Protein AF-A0A2H0AP18-F1 (afdb_monomer_lite)

Organism: NCBI:txid1974541

Sequence (362 aa):
MVSSRNNFKLLKREAESADKILSIESVDDDVLELADSFDIKAINPFFSKKKSVMDIVVKDSKLLQESDVVKKPPARKSTILEAKKEKSELWTGGPVITEEVNRPFYLRGVVKLLIIVGLATILGWVAVYILPRATIELTLEKINWDFSGSMIVSSSRETPSFTDNAVELPGVIFNEGKNLTKSYGASGSEYVERKARGKITVYNEYSSEPQVLVQNTRFATPDGKIYRTDAKVTVPGAKIVDGKIVSSNTEVAISADKVGEEYNVGSIPKFRIPGFQGSPKYEVFYGISTSPMTGGFVGEVKVPTEDDIVKAKEDLRSSLEGALKTIIFLGIPTDMKVLDKAYEFSVTKEEINKEVDASGNF

Radius of gyration: 55.65 Å; chains: 1; bounding box: 136×81×148 Å

Foldseek 3Di:
DVVLLVVLVVVVVVCVVVVHQAEEEDCDVVNQVSNVVVVRHYDHPVPDDDDDDDDDDDDDDDDDDDDDDDDDDDDDDDDDDDDDDDDDDDDDDDDDDDDDDDDDPDVVVVVVVVVVVVVVVVVVVVCVVPPPDDDDDDPDDDDDDDQAAEEAEDCPDPDWDDDNHYIYHYDDDDDDDDDDDDKFFFPDKDFDWWWWKDKWKKKAQDFQQKDKDAFQQWWAAPVRWIKTFNHIDIFGGFDQDPNHTHITIDMTIITGPGAAPVQFFAWGQWIFGVVCPPHPRRVRITITGNGTGDDRHGGMDGWHDVVRVVVCVVVRQVVVVVVVCVVVVVVDDPVDDDDVPPDDDDDPDDDDDGDADPVRID

InterPro domains:
  IPR049305 GlxA-like, beta barrel domain [PF21110] (195-289)

Structure (mmCIF, N/CA/C/O backbone):
data_AF-A0A2H0AP18-F1
#
_entry.id   AF-A0A2H0AP18-F1
#
loop_
_atom_site.group_PDB
_atom_site.id
_atom_site.type_symbol
_atom_site.label_atom_id
_atom_site.label_alt_id
_atom_site.label_comp_id
_atom_site.label_asym_id
_atom_site.label_entity_id
_atom_site.label_seq_id
_atom_site.pdbx_PDB_ins_code
_atom_site.Cartn_x
_atom_site.Cartn_y
_atom_site.Cartn_z
_atom_site.occupancy
_atom_site.B_iso_or_equiv
_atom_site.auth_seq_id
_atom_site.auth_comp_id
_atom_site.auth_asym_id
_atom_site.auth_atom_id
_atom_site.pdbx_PDB_model_num
ATOM 1 N N . MET A 1 1 ? 37.996 15.337 -42.078 1.00 51.06 1 MET A N 1
ATOM 2 C CA . MET A 1 1 ? 37.959 16.622 -42.817 1.00 51.06 1 MET A CA 1
ATOM 3 C C . MET A 1 1 ? 37.652 16.466 -44.311 1.00 51.06 1 MET A C 1
ATOM 5 O O . MET A 1 1 ? 36.630 16.990 -44.729 1.00 51.06 1 MET A O 1
ATOM 9 N N . VAL A 1 2 ? 38.461 15.772 -45.134 1.00 44.28 2 VAL A N 1
ATOM 10 C CA . VAL A 1 2 ? 38.199 15.684 -46.601 1.00 44.28 2 VAL A CA 1
ATOM 11 C C . VAL A 1 2 ? 36.844 15.035 -46.929 1.00 44.28 2 VAL A C 1
ATOM 13 O O . VAL A 1 2 ? 36.103 15.554 -47.757 1.00 44.28 2 VAL A O 1
ATOM 16 N N . SER A 1 3 ? 36.487 13.954 -46.229 1.00 60.22 3 SER A N 1
ATOM 17 C CA . SER A 1 3 ? 35.170 13.305 -46.321 1.00 60.22 3 SER A CA 1
ATOM 18 C C . SER A 1 3 ? 34.017 14.264 -46.003 1.00 60.22 3 SER A C 1
ATOM 20 O O . SER A 1 3 ? 33.069 14.364 -46.775 1.00 60.22 3 SER A O 1
ATOM 22 N N . SER A 1 4 ? 34.136 15.030 -44.914 1.00 73.50 4 SER A N 1
ATOM 23 C CA . SER A 1 4 ? 33.137 16.011 -44.480 1.00 73.50 4 SER A CA 1
ATOM 24 C C . SER A 1 4 ? 32.816 17.024 -45.586 1.00 73.50 4 SER A C 1
ATOM 26 O O . SER A 1 4 ? 31.648 17.216 -45.912 1.00 73.50 4 SER A O 1
ATOM 28 N N . ARG A 1 5 ? 33.836 17.606 -46.238 1.00 79.94 5 ARG A N 1
ATOM 29 C CA . ARG A 1 5 ? 33.657 18.594 -47.325 1.00 79.94 5 ARG A CA 1
ATOM 30 C C . ARG A 1 5 ? 32.853 18.053 -48.513 1.00 79.94 5 ARG A C 1
ATOM 32 O O . ARG A 1 5 ? 32.024 18.772 -49.065 1.00 79.94 5 ARG A O 1
ATOM 39 N N . ASN A 1 6 ? 33.057 16.790 -48.888 1.00 84.62 6 ASN A N 1
ATOM 40 C CA . ASN A 1 6 ? 32.282 16.168 -49.964 1.00 84.62 6 ASN A CA 1
ATOM 41 C C . ASN A 1 6 ? 30.803 15.989 -49.580 1.00 84.62 6 ASN A C 1
ATOM 43 O O . ASN A 1 6 ? 29.932 16.171 -50.431 1.00 84.62 6 ASN A O 1
ATOM 47 N N . ASN A 1 7 ? 30.515 15.707 -48.306 1.00 86.00 7 ASN A N 1
ATOM 48 C CA . ASN A 1 7 ? 29.148 15.528 -47.816 1.00 86.00 7 ASN A CA 1
ATOM 49 C C . ASN A 1 7 ? 28.350 16.844 -47.841 1.00 86.00 7 ASN A C 1
ATOM 51 O O . ASN A 1 7 ? 27.233 16.850 -48.350 1.00 86.00 7 ASN A O 1
ATOM 55 N N . PHE A 1 8 ? 28.920 17.971 -47.387 1.00 87.25 8 PHE A N 1
ATOM 56 C CA . PHE A 1 8 ? 28.248 19.283 -47.475 1.00 87.25 8 PHE A CA 1
ATOM 57 C C . PHE A 1 8 ? 27.971 19.698 -48.926 1.00 87.25 8 PHE A C 1
ATOM 59 O O . PHE A 1 8 ? 26.870 20.150 -49.242 1.00 87.25 8 PHE A O 1
ATOM 66 N N . LYS A 1 9 ? 28.926 19.464 -49.838 1.00 87.44 9 LYS A N 1
ATOM 67 C CA . LYS A 1 9 ? 28.736 19.712 -51.275 1.00 87.44 9 LYS A CA 1
ATOM 68 C C . LYS A 1 9 ? 27.589 18.883 -51.869 1.00 87.44 9 LYS A C 1
ATOM 70 O O . LYS A 1 9 ? 26.846 19.389 -52.709 1.00 87.44 9 LYS A O 1
ATOM 75 N N . LEU A 1 10 ? 27.449 17.623 -51.452 1.00 90.00 10 LEU A N 1
ATOM 76 C CA . LEU A 1 10 ? 26.366 16.750 -51.906 1.00 90.00 10 LEU A CA 1
ATOM 77 C C . LEU A 1 10 ? 25.017 17.198 -51.326 1.00 90.00 10 LEU A C 1
ATOM 79 O O . LEU A 1 10 ? 24.066 17.349 -52.084 1.00 90.00 10 LEU A O 1
ATOM 83 N N . LEU A 1 11 ? 24.955 17.515 -50.028 1.00 88.38 11 LEU A N 1
ATOM 84 C CA . LEU A 1 11 ? 23.750 18.038 -49.372 1.00 88.38 11 LEU A CA 1
ATOM 85 C C . LEU A 1 11 ? 23.230 19.327 -50.027 1.00 88.38 11 LEU A C 1
ATOM 87 O O . LEU A 1 11 ? 22.027 19.433 -50.260 1.00 88.38 11 LEU A O 1
ATOM 91 N N . LYS A 1 12 ? 24.117 20.274 -50.378 1.00 89.12 12 LYS A N 1
ATOM 92 C CA . LYS A 1 12 ? 23.732 21.491 -51.116 1.00 89.12 12 LYS A CA 1
ATOM 93 C C . LYS A 1 12 ? 23.101 21.148 -52.467 1.00 89.12 12 LYS A C 1
ATOM 95 O O . LYS A 1 12 ? 21.998 21.603 -52.750 1.00 89.12 12 LYS A O 1
ATOM 100 N N . ARG A 1 13 ? 23.766 20.302 -53.264 1.00 89.75 13 ARG A N 1
ATOM 101 C CA . ARG A 1 13 ? 23.294 19.896 -54.599 1.00 89.75 13 ARG A CA 1
ATOM 102 C C . ARG A 1 13 ? 21.915 19.236 -54.547 1.00 89.75 13 ARG A C 1
ATOM 104 O O . ARG A 1 13 ? 21.060 19.557 -55.366 1.00 89.75 13 ARG A O 1
ATOM 111 N N . GLU A 1 14 ? 21.696 18.320 -53.603 1.00 90.25 14 GLU A N 1
ATOM 112 C CA . GLU A 1 14 ? 20.396 17.655 -53.461 1.00 90.25 14 GLU A CA 1
ATOM 113 C C . GLU A 1 14 ? 19.307 18.648 -53.027 1.00 90.25 14 GLU A C 1
ATOM 115 O O . GLU A 1 14 ? 18.219 18.643 -53.602 1.00 90.25 14 GLU A O 1
ATOM 120 N N . ALA A 1 15 ? 19.600 19.550 -52.082 1.00 88.38 15 ALA A N 1
ATOM 121 C CA . ALA A 1 15 ? 18.659 20.581 -51.642 1.00 88.38 15 ALA A CA 1
ATOM 122 C C . ALA A 1 15 ? 18.271 21.556 -52.771 1.00 88.38 15 ALA A C 1
ATOM 124 O O . ALA A 1 15 ? 17.084 21.827 -52.953 1.00 88.38 15 ALA A O 1
ATOM 125 N N . GLU A 1 16 ? 19.243 22.008 -53.570 1.00 89.38 16 GLU A N 1
ATOM 126 C CA . GLU A 1 16 ? 19.016 22.824 -54.773 1.00 89.38 16 GLU A CA 1
ATOM 127 C C . GLU A 1 16 ? 18.173 22.073 -55.815 1.00 89.38 16 GLU A C 1
ATOM 129 O O . GLU A 1 16 ? 17.220 22.631 -56.354 1.00 89.38 16 GLU A O 1
ATOM 134 N N . SER A 1 17 ? 18.456 20.787 -56.060 1.00 91.31 17 SER A N 1
ATOM 135 C CA . SER A 1 17 ? 17.678 19.965 -57.004 1.00 91.31 17 SER A CA 1
ATOM 136 C C . SER A 1 17 ? 16.230 19.713 -56.561 1.00 91.31 17 SER A C 1
ATOM 138 O O . SER A 1 17 ? 15.361 19.467 -57.396 1.00 91.31 17 SER A O 1
ATOM 140 N N . ALA A 1 18 ? 15.970 19.790 -55.253 1.00 87.88 18 ALA A N 1
ATOM 141 C CA . ALA A 1 18 ? 14.658 19.606 -54.644 1.00 87.88 18 ALA A CA 1
ATOM 142 C C . ALA A 1 18 ? 13.904 20.927 -54.386 1.00 87.88 18 ALA A C 1
ATOM 144 O O . ALA A 1 18 ? 12.847 20.882 -53.754 1.00 87.88 18 ALA A O 1
ATOM 145 N N . ASP A 1 19 ? 14.453 22.068 -54.827 1.00 87.19 19 ASP A N 1
ATOM 146 C CA . ASP A 1 19 ? 13.953 23.434 -54.588 1.00 87.19 19 ASP A CA 1
ATOM 147 C C . ASP A 1 19 ? 13.696 23.734 -53.093 1.00 87.19 19 ASP A C 1
ATOM 149 O O . ASP A 1 19 ? 12.673 24.292 -52.685 1.00 87.19 19 ASP A O 1
ATOM 153 N N . LYS A 1 20 ? 14.622 23.286 -52.231 1.00 84.12 20 LYS A N 1
ATOM 154 C CA . LYS A 1 20 ? 14.525 23.385 -50.766 1.00 84.12 20 LYS A CA 1
ATOM 155 C C . LYS A 1 20 ? 15.657 24.211 -50.174 1.00 84.12 20 LYS A C 1
ATOM 157 O O . LYS A 1 20 ? 16.830 24.029 -50.485 1.00 84.12 20 LYS A O 1
ATOM 162 N N . ILE A 1 21 ? 15.301 25.070 -49.222 1.00 84.00 21 ILE A N 1
ATOM 163 C CA . ILE A 1 21 ? 16.265 25.850 -48.446 1.00 84.00 21 ILE A CA 1
ATOM 164 C C . ILE A 1 21 ? 16.878 24.945 -47.373 1.00 84.00 21 ILE A C 1
ATOM 166 O O . ILE A 1 21 ? 16.188 24.521 -46.447 1.00 84.00 21 ILE A O 1
ATOM 170 N N . LEU A 1 22 ? 18.179 24.674 -47.485 1.00 86.88 22 LEU A N 1
ATOM 171 C CA . LEU A 1 22 ? 18.948 23.954 -46.473 1.00 86.88 22 LEU A CA 1
ATOM 172 C C . LEU A 1 22 ? 19.470 24.923 -45.400 1.00 86.88 22 LEU A C 1
ATOM 174 O O . LEU A 1 22 ? 20.085 25.945 -45.713 1.00 86.88 22 LEU A O 1
ATOM 178 N N . SER A 1 23 ? 19.257 24.575 -44.133 1.00 87.56 23 SER A N 1
ATOM 179 C CA . SER A 1 23 ? 19.853 25.247 -42.976 1.00 87.56 23 SER A CA 1
ATOM 180 C C . SER A 1 23 ? 20.350 24.220 -41.967 1.00 87.56 23 SER A C 1
ATOM 182 O O . SER A 1 23 ? 19.682 23.208 -41.755 1.00 87.56 23 SER A O 1
ATOM 184 N N . ILE A 1 24 ? 21.497 24.483 -41.346 1.00 87.62 24 ILE A N 1
ATOM 185 C CA . ILE A 1 24 ? 22.172 23.561 -40.426 1.00 87.62 24 ILE A CA 1
ATOM 186 C C . ILE A 1 24 ? 22.310 24.233 -39.061 1.00 87.62 24 ILE A C 1
ATOM 188 O O . ILE A 1 24 ? 22.834 25.338 -38.950 1.00 87.62 24 ILE A O 1
ATOM 192 N N . GLU A 1 25 ? 21.845 23.563 -38.015 1.00 89.38 25 GLU A N 1
ATOM 193 C CA . GLU A 1 25 ? 22.003 24.018 -36.637 1.00 89.38 25 GLU A CA 1
ATOM 194 C C . GLU A 1 25 ? 23.045 23.135 -35.943 1.00 89.38 25 GLU A C 1
ATOM 196 O O . GLU A 1 25 ? 22.922 21.909 -35.945 1.00 89.38 25 GLU A O 1
ATOM 201 N N . SER A 1 26 ? 24.109 23.742 -35.413 1.00 85.00 26 SER A N 1
ATOM 202 C CA . SER A 1 26 ? 25.233 23.024 -34.797 1.00 85.00 26 SER A CA 1
ATOM 203 C C . SER A 1 26 ? 25.847 23.830 -33.659 1.00 85.00 26 SER A C 1
ATOM 205 O O . SER A 1 26 ? 25.898 25.055 -33.709 1.00 85.00 26 SER A O 1
ATOM 207 N N . VAL A 1 27 ? 26.336 23.128 -32.638 1.00 84.31 27 VAL A N 1
ATOM 208 C CA . VAL A 1 27 ? 27.113 23.707 -31.527 1.00 84.31 27 VAL A CA 1
ATOM 209 C C . VAL A 1 27 ? 28.624 23.647 -31.812 1.00 84.31 27 VAL A C 1
ATOM 211 O O . VAL A 1 27 ? 29.397 24.319 -31.141 1.00 84.31 27 VAL A O 1
ATOM 214 N N . ASP A 1 28 ? 29.031 22.848 -32.801 1.00 84.44 28 ASP A N 1
ATOM 215 C CA . ASP A 1 28 ? 30.418 22.637 -33.225 1.00 84.44 28 ASP A CA 1
ATOM 216 C C . ASP A 1 28 ? 30.821 23.666 -34.297 1.00 84.44 28 ASP A C 1
ATOM 218 O O . ASP A 1 28 ? 30.214 23.708 -35.373 1.00 84.44 28 ASP A O 1
ATOM 222 N N . ASP A 1 29 ? 31.829 24.488 -33.997 1.00 79.31 29 ASP A N 1
ATOM 223 C CA . ASP A 1 29 ? 32.284 25.591 -34.850 1.00 79.31 29 ASP A CA 1
ATOM 224 C C . ASP A 1 29 ? 32.926 25.100 -36.165 1.00 79.31 29 ASP A C 1
ATOM 226 O O . ASP A 1 29 ? 32.693 25.715 -37.209 1.00 79.31 29 ASP A O 1
ATOM 230 N N . ASP A 1 30 ? 33.616 23.948 -36.171 1.00 83.75 30 ASP A N 1
ATOM 231 C CA . ASP A 1 30 ? 34.193 23.348 -37.392 1.00 83.75 30 ASP A CA 1
ATOM 232 C C . ASP A 1 30 ? 33.085 22.994 -38.405 1.00 83.75 30 ASP A C 1
ATOM 234 O O . ASP A 1 30 ? 33.260 23.083 -39.624 1.00 83.75 30 ASP A O 1
ATOM 238 N N . VAL A 1 31 ? 31.915 22.580 -37.905 1.00 85.00 31 VAL A N 1
ATOM 239 C CA . VAL A 1 31 ? 30.730 22.260 -38.719 1.00 85.00 31 VAL A CA 1
ATOM 240 C C . VAL A 1 31 ? 30.085 23.527 -39.278 1.00 85.00 31 VAL A C 1
ATOM 242 O O . VAL A 1 31 ? 29.618 23.513 -40.420 1.00 85.00 31 VAL A O 1
ATOM 245 N N . LEU A 1 32 ? 30.068 24.615 -38.503 1.00 85.94 32 LEU A N 1
ATOM 246 C CA . LEU A 1 32 ? 29.527 25.905 -38.933 1.00 85.94 32 LEU A CA 1
ATOM 247 C C . LEU A 1 32 ? 30.415 26.544 -40.012 1.00 85.94 32 LEU A C 1
ATOM 249 O O . LEU A 1 32 ? 29.887 26.955 -41.044 1.00 85.94 32 LEU A O 1
ATOM 253 N N . GLU A 1 33 ? 31.742 26.548 -39.837 1.00 83.88 33 GLU A N 1
ATOM 254 C CA . GLU A 1 33 ? 32.693 27.047 -40.847 1.00 83.88 33 GLU A CA 1
ATOM 255 C C . GLU A 1 33 ? 32.620 26.218 -42.141 1.00 83.88 33 GLU A C 1
ATOM 257 O O . GLU A 1 33 ? 32.589 26.766 -43.246 1.00 83.88 33 GLU A O 1
ATOM 262 N N . LEU A 1 34 ? 32.519 24.887 -42.029 1.00 87.25 34 LEU A N 1
ATOM 263 C CA . LEU A 1 34 ? 32.326 24.028 -43.198 1.00 87.25 34 LEU A CA 1
ATOM 264 C C . LEU A 1 34 ? 31.002 24.315 -43.916 1.00 87.25 34 LEU A C 1
ATOM 266 O O . LEU A 1 34 ? 31.004 24.374 -45.144 1.00 87.25 34 LEU A O 1
ATOM 270 N N . ALA A 1 35 ? 29.895 24.510 -43.199 1.00 88.38 35 ALA A N 1
ATOM 271 C CA . ALA A 1 35 ? 28.605 24.837 -43.807 1.00 88.38 35 ALA A CA 1
ATOM 272 C C . ALA A 1 35 ? 28.621 26.212 -44.507 1.00 88.38 35 ALA A C 1
ATOM 274 O O . ALA A 1 35 ? 28.166 26.311 -45.652 1.00 88.38 35 ALA A O 1
ATOM 275 N N . ASP A 1 36 ? 29.215 27.229 -43.877 1.00 85.12 36 ASP A N 1
ATOM 276 C CA . ASP A 1 36 ? 29.372 28.576 -44.445 1.00 85.12 36 ASP A CA 1
ATOM 277 C C . ASP A 1 36 ? 30.260 28.561 -45.703 1.00 85.12 36 ASP A C 1
ATOM 279 O O . ASP A 1 36 ? 29.908 29.152 -46.723 1.00 85.12 36 ASP A O 1
ATOM 283 N N . SER A 1 37 ? 31.326 27.744 -45.717 1.00 85.81 37 SER A N 1
ATOM 284 C CA . SER A 1 37 ? 32.188 27.544 -46.900 1.00 85.81 37 SER A CA 1
ATOM 285 C C . SER A 1 37 ? 31.475 26.958 -48.135 1.00 85.81 37 SER A C 1
ATOM 287 O O . SER A 1 37 ? 32.046 26.938 -49.229 1.00 85.81 37 SER A O 1
ATOM 289 N N . PHE A 1 38 ? 30.229 26.494 -47.979 1.00 86.88 38 PHE A N 1
ATOM 290 C CA . PHE A 1 38 ? 29.348 26.038 -49.055 1.00 86.88 38 PHE A CA 1
ATOM 291 C C . PHE A 1 38 ? 28.052 26.876 -49.176 1.00 86.88 38 PHE A C 1
ATOM 293 O O . PHE A 1 38 ? 27.101 26.408 -49.796 1.00 86.88 38 PHE A O 1
ATOM 300 N N . ASP A 1 39 ? 27.979 28.102 -48.646 1.00 85.31 39 ASP A N 1
ATOM 301 C CA . ASP A 1 39 ? 26.772 28.962 -48.567 1.00 85.31 39 ASP A CA 1
ATOM 302 C C . ASP A 1 39 ? 25.544 28.311 -47.886 1.00 85.31 39 ASP A C 1
ATOM 304 O O . ASP A 1 39 ? 24.396 28.692 -48.146 1.00 85.31 39 ASP A O 1
ATOM 308 N N . ILE A 1 40 ? 25.736 27.302 -47.033 1.00 89.62 40 ILE A N 1
ATOM 309 C CA . ILE A 1 40 ? 24.626 26.683 -46.302 1.00 89.62 40 ILE A CA 1
ATOM 310 C C . ILE A 1 40 ? 24.380 27.506 -45.039 1.00 89.62 40 ILE A C 1
ATOM 312 O O . ILE A 1 40 ? 25.282 27.683 -44.225 1.00 89.62 40 ILE A O 1
ATOM 316 N N . LYS A 1 41 ? 23.147 27.991 -44.843 1.00 86.56 41 LYS A N 1
ATOM 317 C CA . LYS A 1 41 ? 22.796 28.827 -43.682 1.00 86.56 41 LYS A CA 1
ATOM 318 C C . LYS A 1 41 ? 23.000 28.056 -42.380 1.00 86.56 41 LYS A C 1
ATOM 320 O O . LYS A 1 41 ? 22.176 27.207 -42.036 1.00 86.56 41 LYS A O 1
ATOM 325 N N . ALA A 1 42 ? 24.063 28.385 -41.659 1.00 88.12 42 ALA A N 1
ATOM 326 C CA . ALA A 1 42 ? 24.439 27.732 -40.417 1.00 88.12 42 ALA A CA 1
ATOM 327 C C . ALA A 1 42 ? 24.155 28.632 -39.202 1.00 88.12 42 ALA A C 1
ATOM 329 O O . ALA A 1 42 ? 24.366 29.844 -39.262 1.00 88.12 42 ALA A O 1
ATOM 330 N N . ILE A 1 43 ? 23.639 28.066 -38.107 1.00 85.69 43 ILE A N 1
ATOM 331 C CA . ILE A 1 43 ? 23.319 28.808 -36.874 1.00 85.69 43 ILE A CA 1
ATOM 332 C C . ILE A 1 43 ? 23.783 28.004 -35.656 1.00 85.69 43 ILE A C 1
ATOM 334 O O . ILE A 1 43 ? 23.517 26.808 -35.562 1.00 85.69 43 ILE A O 1
ATOM 338 N N . ASN A 1 44 ? 24.428 28.675 -34.696 1.00 85.06 44 ASN A N 1
ATOM 339 C CA . ASN A 1 44 ? 24.660 28.114 -33.367 1.00 85.06 44 ASN A CA 1
ATOM 340 C C . ASN A 1 44 ? 23.474 28.460 -32.439 1.00 85.06 44 ASN A C 1
ATOM 342 O O . ASN A 1 44 ? 23.213 29.658 -32.248 1.00 85.06 44 ASN A O 1
ATOM 346 N N . PRO A 1 45 ? 22.775 27.470 -31.840 1.00 79.38 45 PRO A N 1
ATOM 347 C CA . PRO A 1 45 ? 21.608 27.719 -30.990 1.00 79.38 45 PRO A CA 1
ATOM 348 C C . PRO A 1 45 ? 21.895 28.704 -29.852 1.00 79.38 45 PRO A C 1
ATOM 350 O O . PRO A 1 45 ? 21.066 29.554 -29.524 1.00 79.38 45 PRO A O 1
ATOM 353 N N . PHE A 1 46 ? 23.094 28.623 -29.267 1.00 73.62 46 PHE A N 1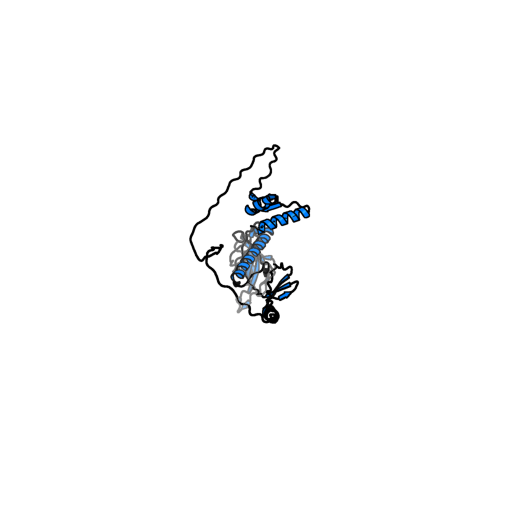
ATOM 354 C CA . PHE A 1 46 ? 23.470 29.379 -28.072 1.00 73.62 46 PHE A CA 1
ATOM 355 C C . PHE A 1 46 ? 23.866 30.834 -28.357 1.00 73.62 46 PHE A C 1
ATOM 357 O O . PHE A 1 46 ? 23.803 31.669 -27.455 1.00 73.62 46 PHE A O 1
ATOM 364 N N . PHE A 1 47 ? 24.220 31.166 -29.603 1.00 66.06 47 PHE A N 1
ATOM 365 C CA . PHE A 1 47 ? 24.643 32.517 -30.005 1.00 66.06 47 PHE A CA 1
ATOM 366 C C . PHE A 1 47 ? 23.623 33.249 -30.895 1.00 66.06 47 PHE A C 1
ATOM 368 O O . PHE A 1 47 ? 23.875 34.367 -31.355 1.00 66.06 47 PHE A O 1
ATOM 375 N N . SER A 1 48 ? 22.440 32.658 -31.093 1.00 56.38 48 SER A N 1
ATOM 376 C CA . SER A 1 48 ? 21.309 33.246 -31.817 1.00 56.38 48 SER A CA 1
ATOM 377 C C . SER A 1 48 ? 20.770 34.513 -31.127 1.00 56.38 48 SER A C 1
ATOM 379 O O . SER A 1 48 ? 19.854 34.484 -30.299 1.00 56.38 48 SER A O 1
ATOM 381 N N . LYS A 1 49 ? 21.330 35.679 -31.478 1.00 48.16 49 LYS A N 1
ATOM 382 C CA . LYS A 1 49 ? 20.767 36.983 -31.097 1.00 48.16 49 LYS A CA 1
ATOM 383 C C . LYS A 1 49 ? 19.362 37.127 -31.689 1.00 48.16 49 LYS A C 1
ATOM 385 O O . LYS A 1 49 ? 19.202 37.184 -32.909 1.00 48.16 49 LYS A O 1
ATOM 390 N N . LYS A 1 50 ? 18.349 37.289 -30.826 1.00 42.94 50 LYS A N 1
ATOM 391 C CA . LYS A 1 50 ? 17.006 37.740 -31.233 1.00 42.94 50 LYS A CA 1
ATOM 392 C C . LYS A 1 50 ? 17.136 38.996 -32.101 1.00 42.94 50 LYS A C 1
ATOM 394 O O . LYS A 1 50 ? 17.715 39.988 -31.660 1.00 42.94 50 LYS A O 1
ATOM 399 N N . LYS A 1 51 ? 16.589 38.961 -33.321 1.00 38.12 51 LYS A N 1
ATOM 400 C CA . LYS A 1 51 ? 16.622 40.101 -34.248 1.00 38.12 51 LYS A CA 1
ATOM 401 C C . LYS A 1 51 ? 15.858 41.296 -33.672 1.00 38.12 51 LYS A C 1
ATOM 403 O O . LYS A 1 51 ? 14.630 41.302 -33.673 1.00 38.12 51 LYS A O 1
ATOM 408 N N . SER A 1 52 ? 16.582 42.336 -33.276 1.00 37.88 52 SER A N 1
ATOM 409 C CA . SER A 1 52 ? 16.076 43.707 -33.313 1.00 37.88 52 SER A CA 1
ATOM 410 C C . SER A 1 52 ? 16.189 44.224 -34.749 1.00 37.88 52 SER A C 1
ATOM 412 O O . SER A 1 52 ? 17.280 44.215 -35.319 1.00 37.88 52 SER A O 1
ATOM 414 N N . VAL A 1 53 ? 15.076 44.658 -35.337 1.00 41.44 53 VAL A N 1
ATOM 415 C CA . VAL A 1 53 ? 15.048 45.281 -36.670 1.00 41.44 53 VAL A CA 1
ATOM 416 C C . VAL A 1 53 ? 15.730 46.648 -36.605 1.00 41.44 53 VAL A C 1
ATOM 418 O O . VAL A 1 53 ? 15.317 47.458 -35.781 1.00 41.44 53 VAL A O 1
ATOM 421 N N . MET A 1 54 ? 16.706 46.919 -37.478 1.00 30.45 54 MET A N 1
ATOM 422 C CA . MET A 1 54 ? 17.125 48.275 -37.871 1.00 30.45 54 MET A CA 1
ATOM 423 C C . MET A 1 54 ? 17.699 48.296 -39.298 1.00 30.45 54 MET A C 1
ATOM 425 O O . MET A 1 54 ? 17.863 47.251 -39.927 1.00 30.45 54 MET A O 1
ATOM 429 N N . ASP A 1 55 ? 17.885 49.515 -39.801 1.00 30.94 55 ASP A N 1
ATOM 430 C CA . ASP A 1 55 ? 17.749 49.909 -41.204 1.00 30.94 55 ASP A CA 1
ATOM 431 C C . ASP A 1 55 ? 19.094 50.135 -41.946 1.00 30.94 55 ASP A C 1
ATOM 433 O O . ASP A 1 55 ? 20.166 50.148 -41.345 1.00 30.94 55 ASP A O 1
ATOM 437 N N . ILE A 1 56 ? 18.992 50.296 -43.268 1.00 37.81 56 ILE A N 1
ATOM 438 C CA . ILE A 1 56 ? 19.995 50.554 -44.331 1.00 37.81 56 ILE A CA 1
ATOM 439 C C . ILE A 1 56 ? 21.331 51.247 -43.924 1.00 37.81 56 ILE A C 1
ATOM 441 O O . ILE A 1 56 ? 21.314 52.300 -43.298 1.00 37.81 56 ILE A O 1
ATOM 445 N N . VAL A 1 57 ? 22.483 50.740 -44.425 1.00 35.50 57 VAL A N 1
ATOM 446 C CA . VAL A 1 57 ? 23.514 51.434 -45.273 1.00 35.50 57 VAL A CA 1
ATOM 447 C C . VAL A 1 57 ? 24.768 50.539 -45.493 1.00 35.50 57 VAL A C 1
ATOM 449 O O . VAL A 1 57 ? 25.187 49.787 -44.620 1.00 35.50 57 VAL A O 1
ATOM 452 N N . VAL A 1 58 ? 25.376 50.638 -46.686 1.00 42.56 58 VAL A N 1
ATOM 453 C CA . VAL A 1 58 ? 26.523 49.861 -47.222 1.00 42.56 58 VAL A CA 1
ATOM 454 C C . VAL A 1 58 ? 27.891 50.540 -46.994 1.00 42.56 58 VAL A C 1
ATOM 456 O O . VAL A 1 58 ? 27.975 51.748 -47.223 1.00 42.56 58 VAL A O 1
ATOM 459 N N . LYS A 1 59 ? 28.980 49.779 -46.723 1.00 31.98 59 LYS A N 1
ATOM 460 C CA . LYS A 1 59 ? 30.324 50.018 -47.332 1.00 31.98 59 LYS A CA 1
ATOM 461 C C . LYS A 1 59 ? 31.347 48.864 -47.205 1.00 31.98 59 LYS A C 1
ATOM 463 O O . LYS A 1 59 ? 31.376 48.167 -46.198 1.00 31.98 59 LYS A O 1
ATOM 468 N N . ASP A 1 60 ? 32.209 48.730 -48.220 1.00 36.44 60 ASP A N 1
ATOM 469 C CA . ASP A 1 60 ? 33.303 47.747 -48.366 1.00 36.44 60 ASP A CA 1
ATOM 470 C C . ASP A 1 60 ? 34.477 47.873 -47.373 1.00 36.44 60 ASP A C 1
ATOM 472 O O . ASP A 1 60 ? 34.793 48.968 -46.904 1.00 36.44 60 ASP A O 1
ATOM 476 N N . SER A 1 61 ? 35.277 46.802 -47.244 1.00 33.03 61 SER A N 1
ATOM 477 C CA . SER A 1 61 ? 36.754 46.910 -47.321 1.00 33.03 61 SER A CA 1
ATOM 478 C C . SER A 1 61 ? 37.462 45.584 -47.683 1.00 33.03 61 SER A C 1
ATOM 480 O O . SER A 1 61 ? 36.881 44.506 -47.627 1.00 33.03 61 SER A O 1
ATOM 482 N N . LYS A 1 62 ? 38.706 45.706 -48.174 1.00 34.81 62 LYS A N 1
ATOM 483 C CA . LYS A 1 62 ? 39.479 44.711 -48.947 1.00 34.81 62 LYS A CA 1
ATOM 484 C C . LYS A 1 62 ? 40.406 43.799 -48.118 1.00 34.81 62 LYS A C 1
ATOM 486 O O . LYS A 1 62 ? 40.953 44.240 -47.118 1.00 34.81 62 LYS A O 1
ATOM 491 N N . LEU A 1 63 ? 40.687 42.622 -48.699 1.00 38.09 63 LEU A N 1
ATOM 492 C CA . LEU A 1 63 ? 41.994 41.942 -48.882 1.00 38.09 63 LEU A CA 1
ATOM 493 C C . LEU A 1 63 ? 43.137 42.176 -47.870 1.00 38.09 63 LEU A C 1
ATOM 495 O O . LEU A 1 63 ? 43.641 43.291 -47.778 1.00 38.09 63 LEU A O 1
ATOM 499 N N . LEU A 1 64 ? 43.744 41.074 -47.403 1.00 31.25 64 LEU A N 1
ATOM 500 C CA . LEU A 1 64 ? 45.210 40.921 -47.323 1.00 31.25 64 LEU A CA 1
ATOM 501 C C . LEU A 1 64 ? 45.644 39.478 -47.676 1.00 31.25 64 LEU A C 1
ATOM 503 O O . LEU A 1 64 ? 44.927 38.522 -47.392 1.00 31.25 64 LEU A O 1
ATOM 507 N N . GLN A 1 65 ? 46.816 39.348 -48.309 1.00 41.22 65 GLN A N 1
ATOM 508 C CA . GLN A 1 65 ? 47.561 38.104 -48.574 1.00 41.22 65 GLN A CA 1
ATOM 509 C C . GLN A 1 65 ? 48.904 38.163 -47.836 1.00 41.22 65 GLN A C 1
ATOM 511 O O . GLN A 1 65 ? 49.515 39.228 -47.847 1.00 41.22 65 GLN A O 1
ATOM 516 N N . GLU A 1 66 ? 49.413 37.034 -47.329 1.00 34.72 66 GLU A N 1
ATOM 517 C CA . GLU A 1 66 ? 50.831 36.833 -46.960 1.00 34.72 66 GLU A CA 1
ATOM 518 C C . GLU A 1 66 ? 51.089 35.332 -46.656 1.00 34.72 66 GLU A C 1
ATOM 520 O O . GLU A 1 66 ? 50.147 34.642 -46.275 1.00 34.72 66 GLU A O 1
ATOM 525 N N . SER A 1 67 ? 52.297 34.751 -46.713 1.00 35.00 67 SER A N 1
ATOM 526 C CA . SER A 1 67 ? 53.289 34.679 -47.810 1.00 35.00 67 SER A CA 1
ATOM 527 C C . SER A 1 67 ? 54.176 33.412 -47.635 1.00 35.00 67 SER A C 1
ATOM 529 O O . SER A 1 67 ? 53.977 32.639 -46.702 1.00 35.00 67 SER A O 1
ATOM 531 N N . ASP A 1 68 ? 55.108 33.185 -48.568 1.00 35.94 68 ASP A N 1
ATOM 532 C CA . ASP A 1 68 ? 56.051 32.058 -48.744 1.00 35.94 68 ASP A CA 1
ATOM 533 C C . ASP A 1 68 ? 56.804 31.476 -47.516 1.00 35.94 68 ASP A C 1
ATOM 535 O O . ASP A 1 68 ? 56.963 32.125 -46.489 1.00 35.94 68 ASP A O 1
ATOM 539 N N . VAL A 1 69 ? 57.446 30.299 -47.695 1.00 34.12 69 VAL A N 1
ATOM 540 C CA . VAL A 1 69 ? 58.934 30.178 -47.665 1.00 34.12 69 VAL A CA 1
ATOM 541 C C . VAL A 1 69 ? 59.453 28.776 -48.060 1.00 34.12 69 VAL A C 1
ATOM 543 O O . VAL A 1 69 ? 58.937 27.734 -47.666 1.00 34.12 69 VAL A O 1
ATOM 546 N N . VAL A 1 70 ? 60.553 28.770 -48.824 1.00 38.81 70 VAL A N 1
ATOM 547 C CA . VAL A 1 70 ? 61.324 27.606 -49.313 1.00 38.81 70 VAL A CA 1
ATOM 548 C C . VAL A 1 70 ? 62.620 27.417 -48.505 1.00 38.81 70 VAL A C 1
ATOM 550 O O . VAL A 1 70 ? 63.259 28.423 -48.200 1.00 38.81 70 VAL A O 1
ATOM 553 N N . LYS A 1 71 ? 63.096 26.168 -48.284 1.00 31.08 71 LYS A N 1
ATOM 554 C CA . LYS A 1 71 ? 64.543 25.788 -48.342 1.00 31.08 71 LYS A CA 1
ATOM 555 C C . LYS A 1 71 ? 64.844 24.279 -48.200 1.00 31.08 71 LYS A C 1
ATOM 557 O O . LYS A 1 71 ? 64.035 23.501 -47.712 1.00 31.08 71 LYS A O 1
ATOM 562 N N . LYS A 1 72 ? 66.036 23.885 -48.678 1.00 27.67 72 LYS A N 1
ATOM 563 C CA . LYS A 1 72 ? 66.626 22.524 -48.758 1.00 27.67 72 LYS A CA 1
ATOM 564 C C . LYS A 1 72 ? 68.181 22.666 -48.803 1.00 27.67 72 LYS A C 1
ATOM 566 O O . LYS A 1 72 ? 68.638 23.799 -48.938 1.00 27.67 72 LYS A O 1
ATOM 571 N N . PRO A 1 73 ? 68.972 21.580 -48.964 1.00 59.66 73 PRO A N 1
ATOM 572 C CA . PRO A 1 73 ? 69.572 20.639 -47.992 1.00 59.66 73 PRO A CA 1
ATOM 573 C C . PRO A 1 73 ? 71.056 20.992 -47.655 1.00 59.66 73 PRO A C 1
ATOM 575 O O . PRO A 1 73 ? 71.426 22.153 -47.829 1.00 59.66 73 PRO A O 1
ATOM 578 N N . PRO A 1 74 ? 71.932 20.049 -47.204 1.00 46.56 74 PRO A N 1
ATOM 579 C CA . PRO A 1 74 ? 72.733 19.258 -48.176 1.00 46.56 74 PRO A CA 1
ATOM 580 C C . PRO A 1 74 ? 73.230 17.838 -47.748 1.00 46.56 74 PRO A C 1
ATOM 582 O O . PRO A 1 74 ? 73.195 17.482 -46.579 1.00 46.56 74 PRO A O 1
ATOM 585 N N . ALA A 1 75 ? 73.862 17.133 -48.717 1.00 31.27 75 ALA A N 1
ATOM 586 C CA . ALA A 1 75 ? 75.057 16.254 -48.560 1.00 31.27 75 ALA A CA 1
ATOM 587 C C . ALA A 1 75 ? 74.933 14.827 -47.933 1.00 31.27 75 ALA A C 1
ATOM 589 O O . ALA A 1 75 ? 74.024 14.573 -47.160 1.00 31.27 75 ALA A O 1
ATOM 590 N N . ARG A 1 76 ? 75.842 13.840 -48.155 1.00 31.84 76 ARG A N 1
ATOM 591 C CA . ARG A 1 76 ? 76.981 13.577 -49.108 1.00 31.84 76 ARG A CA 1
ATOM 592 C C . ARG A 1 76 ? 77.592 12.190 -48.744 1.00 31.84 76 ARG A C 1
ATOM 594 O O . ARG A 1 76 ? 77.861 12.000 -47.569 1.00 31.84 76 ARG A O 1
ATOM 601 N N . LYS A 1 77 ? 77.922 11.210 -49.609 1.00 34.84 77 LYS A N 1
ATOM 602 C CA . LYS A 1 77 ? 77.770 10.971 -51.070 1.00 34.84 77 LYS A CA 1
ATOM 603 C C . LYS A 1 77 ? 78.083 9.481 -51.388 1.00 34.84 77 LYS A C 1
ATOM 605 O O . LYS A 1 77 ? 78.870 8.875 -50.671 1.00 34.84 77 LYS A O 1
ATOM 610 N N . SER A 1 78 ? 77.564 8.931 -52.492 1.00 34.97 78 SER A N 1
ATOM 611 C CA . SER A 1 78 ? 77.928 7.614 -53.074 1.00 34.97 78 SER A CA 1
ATOM 612 C C . SER A 1 78 ? 78.605 7.753 -54.458 1.00 34.97 78 SER A C 1
ATOM 614 O O . SER A 1 78 ? 78.726 8.867 -54.966 1.00 34.97 78 SER A O 1
ATOM 616 N N . THR A 1 79 ? 79.114 6.677 -55.078 1.00 32.47 79 THR A N 1
ATOM 617 C CA . THR A 1 79 ? 79.974 6.748 -56.290 1.00 32.47 79 THR A CA 1
ATOM 618 C C . THR A 1 79 ? 79.712 5.587 -57.281 1.00 32.47 79 THR A C 1
ATOM 620 O O . THR A 1 79 ? 79.019 4.640 -56.932 1.00 32.47 79 THR A O 1
ATOM 623 N N . ILE A 1 80 ? 80.339 5.673 -58.466 1.00 34.25 80 ILE A N 1
ATOM 624 C CA . ILE A 1 80 ? 80.456 4.742 -59.613 1.00 34.25 80 ILE A CA 1
ATOM 625 C C . ILE A 1 80 ? 79.347 4.970 -60.666 1.00 34.25 80 ILE A C 1
ATOM 627 O O . ILE A 1 80 ? 78.292 4.359 -60.585 1.00 34.25 80 ILE A O 1
ATOM 631 N N . LEU A 1 81 ? 79.413 5.976 -61.563 1.00 37.78 81 LEU A N 1
ATOM 632 C CA . LEU A 1 81 ? 80.444 6.322 -62.583 1.00 37.78 81 LEU A CA 1
ATOM 633 C C . LEU A 1 81 ? 80.718 5.143 -63.551 1.00 37.78 81 LEU A C 1
ATOM 635 O O . LEU A 1 81 ? 80.856 4.017 -63.108 1.00 37.78 81 LEU A O 1
ATOM 639 N N . GLU A 1 82 ? 80.793 5.307 -64.874 1.00 35.41 82 GLU A N 1
ATOM 640 C CA . GLU A 1 82 ? 81.242 6.485 -65.627 1.00 35.41 82 GLU A CA 1
ATOM 641 C C . GLU A 1 82 ? 80.679 6.507 -67.069 1.00 35.41 82 GLU A C 1
ATOM 643 O O . GLU A 1 82 ? 80.208 5.492 -67.581 1.00 35.41 82 GLU A O 1
ATOM 648 N N . ALA A 1 83 ? 80.712 7.667 -67.732 1.00 33.94 83 ALA A N 1
ATOM 649 C CA . ALA A 1 83 ? 80.213 7.858 -69.100 1.00 33.94 83 ALA A CA 1
ATOM 650 C C . ALA A 1 83 ? 81.353 7.861 -70.136 1.00 33.94 83 ALA A C 1
ATOM 652 O O . ALA A 1 83 ? 82.494 8.158 -69.793 1.00 33.94 83 ALA A O 1
ATOM 653 N N . LYS A 1 84 ? 81.049 7.618 -71.425 1.00 28.25 84 LYS A N 1
ATOM 654 C CA . LYS A 1 84 ? 82.038 7.779 -72.509 1.00 28.25 84 LYS A CA 1
ATOM 655 C C . LYS A 1 84 ? 81.467 8.350 -73.817 1.00 28.25 84 LYS A C 1
ATOM 657 O O . LYS A 1 84 ? 80.942 7.632 -74.663 1.00 28.25 84 LYS A O 1
ATOM 662 N N . LYS A 1 85 ? 81.672 9.655 -73.993 1.00 29.52 85 LYS A N 1
ATOM 663 C CA . LYS A 1 85 ? 82.141 10.279 -75.249 1.00 29.52 85 LYS A CA 1
ATOM 664 C C . LYS A 1 85 ? 83.676 10.468 -75.101 1.00 29.52 85 LYS A C 1
ATOM 666 O O . LYS A 1 85 ? 84.173 10.319 -73.992 1.00 29.52 85 LYS A O 1
ATOM 671 N N . GLU A 1 86 ? 84.504 10.752 -76.106 1.00 28.56 86 GLU A N 1
ATOM 672 C CA . GLU A 1 86 ? 84.250 11.172 -77.489 1.00 28.56 86 GLU A CA 1
ATOM 673 C C . GLU A 1 86 ? 85.346 10.659 -78.462 1.00 28.56 86 GLU A C 1
ATOM 675 O O . GLU A 1 86 ? 86.111 9.751 -78.150 1.00 28.56 86 GLU A O 1
ATOM 680 N N . LYS A 1 87 ? 85.340 11.228 -79.670 1.00 31.25 87 LYS A N 1
ATOM 681 C CA . LYS A 1 87 ? 86.038 10.875 -80.911 1.00 31.25 87 LYS A CA 1
ATOM 682 C C . LYS A 1 87 ? 87.580 10.934 -80.898 1.00 31.25 87 LYS A C 1
ATOM 684 O O . LYS A 1 87 ? 88.171 11.787 -80.257 1.00 31.25 87 LYS A O 1
ATOM 689 N N . SER A 1 88 ? 88.137 10.125 -81.807 1.00 34.09 88 SER A N 1
ATOM 690 C CA . SER A 1 88 ? 89.251 10.406 -82.740 1.00 34.09 88 SER A CA 1
ATOM 691 C C . SER A 1 88 ? 90.552 11.046 -82.242 1.00 34.09 88 SER A C 1
ATOM 693 O O . SER A 1 88 ? 90.612 12.256 -82.044 1.00 34.09 88 SER A O 1
ATOM 695 N N . GLU A 1 89 ? 91.637 10.280 -82.363 1.00 35.16 89 GLU A N 1
ATOM 696 C CA . GLU A 1 89 ? 92.945 10.802 -82.775 1.00 35.16 89 GLU A CA 1
ATOM 697 C C . GLU A 1 89 ? 93.481 9.987 -83.967 1.00 35.16 89 GLU A C 1
ATOM 699 O O . GLU A 1 89 ? 93.055 8.856 -84.214 1.00 35.16 89 GLU A O 1
ATOM 704 N N . LEU A 1 90 ? 94.353 10.615 -84.754 1.00 35.78 90 LEU A N 1
ATOM 705 C CA . LEU A 1 90 ? 94.895 10.158 -86.038 1.00 35.78 90 LEU A CA 1
ATOM 706 C C . LEU A 1 90 ? 96.416 10.373 -86.021 1.00 35.78 90 LEU A C 1
ATOM 708 O O . LEU A 1 90 ? 96.845 11.340 -85.400 1.00 35.78 90 LEU A O 1
ATOM 712 N N . TRP A 1 91 ? 97.149 9.561 -86.803 1.00 31.44 91 TRP A N 1
ATOM 713 C CA . TRP A 1 91 ? 98.611 9.522 -87.082 1.00 31.44 91 TRP A CA 1
ATOM 714 C C . TRP A 1 91 ? 99.312 8.272 -86.510 1.00 31.44 91 TRP A C 1
ATOM 716 O O . TRP A 1 91 ? 99.053 7.891 -85.377 1.00 31.44 91 TRP A O 1
ATOM 726 N N . THR A 1 92 ? 100.214 7.569 -87.214 1.00 36.16 92 THR A N 1
ATOM 727 C CA . THR A 1 92 ? 100.593 7.549 -88.653 1.00 36.16 92 THR A CA 1
ATOM 728 C C . THR A 1 92 ? 101.344 6.244 -88.954 1.00 36.16 92 THR A C 1
ATOM 730 O O . THR A 1 92 ? 101.954 5.682 -88.050 1.00 36.16 92 THR A O 1
ATOM 733 N N . GLY A 1 93 ? 101.411 5.840 -90.229 1.00 32.34 93 GLY A N 1
ATOM 734 C CA . GLY A 1 93 ? 102.393 4.859 -90.719 1.00 32.34 93 GLY A CA 1
ATOM 735 C C . GLY A 1 93 ? 101.770 3.659 -91.434 1.00 32.34 93 GLY A C 1
ATOM 736 O O . GLY A 1 93 ? 101.260 2.749 -90.793 1.00 32.34 93 GLY A O 1
ATOM 737 N N . GLY A 1 94 ? 101.826 3.656 -92.769 1.00 32.44 94 GLY A N 1
ATOM 738 C CA . GLY A 1 94 ? 101.677 2.431 -93.569 1.00 32.44 94 GLY A CA 1
ATOM 739 C C . GLY A 1 94 ? 103.044 1.765 -93.803 1.00 32.44 94 GLY A C 1
ATOM 740 O O . GLY A 1 94 ? 103.992 2.091 -93.087 1.00 32.44 94 GLY A O 1
ATOM 741 N N . PRO A 1 95 ? 103.212 0.934 -94.850 1.00 58.47 95 PRO A N 1
ATOM 742 C CA . PRO A 1 95 ? 102.214 0.378 -95.772 1.00 58.47 95 PRO A CA 1
ATOM 743 C C . PRO A 1 95 ? 102.180 -1.169 -95.700 1.00 58.47 95 PRO A C 1
ATOM 745 O O . PRO A 1 95 ? 102.866 -1.758 -94.875 1.00 58.47 95 PRO A O 1
ATOM 748 N N . VAL A 1 96 ? 101.416 -1.825 -96.584 1.00 38.06 96 VAL A N 1
ATOM 749 C CA . VAL A 1 96 ? 101.817 -2.997 -97.411 1.00 38.06 96 VAL A CA 1
ATOM 750 C C . VAL A 1 96 ? 100.610 -3.435 -98.259 1.00 38.06 96 VAL A C 1
ATOM 752 O O . VAL A 1 96 ? 99.461 -3.157 -97.920 1.00 38.06 96 VAL A O 1
ATOM 755 N N . ILE A 1 97 ? 100.887 -4.021 -99.424 1.00 40.75 97 ILE A N 1
ATOM 756 C CA . ILE A 1 97 ? 99.972 -4.200 -100.560 1.00 40.75 97 ILE A CA 1
ATOM 757 C C . ILE A 1 97 ? 99.696 -5.704 -100.770 1.00 40.75 97 ILE A C 1
ATOM 759 O O . ILE A 1 97 ? 100.644 -6.477 -100.687 1.00 40.75 97 ILE A O 1
ATOM 763 N N . THR A 1 98 ? 98.450 -6.071 -101.136 1.00 41.41 98 THR A N 1
ATOM 764 C CA . THR A 1 98 ? 98.003 -7.370 -101.741 1.00 41.41 98 THR A CA 1
ATOM 765 C C . THR A 1 98 ? 98.252 -8.666 -100.933 1.00 41.41 98 THR A C 1
ATOM 767 O O . THR A 1 98 ? 99.189 -8.759 -100.162 1.00 41.41 98 THR A O 1
ATOM 770 N N . GLU A 1 99 ? 97.420 -9.712 -100.985 1.00 41.00 99 GLU A N 1
ATOM 771 C CA . GLU A 1 99 ? 96.869 -10.392 -102.172 1.00 41.00 99 GLU A CA 1
ATOM 772 C C . GLU A 1 99 ? 95.418 -10.881 -102.033 1.00 41.00 99 GLU A C 1
ATOM 774 O O . GLU A 1 99 ? 94.890 -11.116 -100.945 1.00 41.00 99 GLU A O 1
ATOM 779 N N . GLU A 1 100 ? 94.787 -11.075 -103.192 1.00 48.75 100 GLU A N 1
ATOM 780 C CA . GLU A 1 100 ? 93.492 -11.732 -103.339 1.00 48.75 100 GLU A CA 1
ATOM 781 C C . GLU A 1 100 ? 93.627 -13.260 -103.250 1.00 48.75 100 GLU A C 1
ATOM 783 O O . GLU A 1 100 ? 94.459 -13.851 -103.932 1.00 48.75 100 GLU A O 1
ATOM 788 N N . VAL A 1 101 ? 92.706 -13.934 -102.549 1.00 39.75 101 VAL A N 1
ATOM 789 C CA . VAL A 1 101 ? 92.337 -15.318 -102.901 1.00 39.75 101 VAL A CA 1
ATOM 790 C C . VAL A 1 101 ? 90.818 -15.445 -102.949 1.00 39.75 101 VAL A C 1
ATOM 792 O O . VAL A 1 101 ? 90.120 -15.484 -101.935 1.00 39.75 101 VAL A O 1
ATOM 795 N N . ASN A 1 102 ? 90.309 -15.512 -104.174 1.00 44.84 102 ASN A N 1
ATOM 796 C CA . ASN A 1 102 ? 88.893 -15.539 -104.513 1.00 44.84 102 ASN A CA 1
ATOM 797 C C . ASN A 1 102 ? 88.353 -16.986 -104.563 1.00 44.84 102 ASN A C 1
ATOM 799 O O . ASN A 1 102 ? 88.750 -17.747 -105.446 1.00 44.84 102 ASN A O 1
ATOM 803 N N . ARG A 1 103 ? 87.436 -17.370 -103.655 1.00 50.34 103 ARG A N 1
ATOM 804 C CA . ARG A 1 103 ? 86.565 -18.571 -103.762 1.00 50.34 103 ARG A CA 1
ATOM 805 C C . ARG A 1 103 ? 85.178 -18.315 -103.127 1.00 50.34 103 ARG A C 1
ATOM 807 O O . ARG A 1 103 ? 85.064 -17.470 -102.239 1.00 50.34 103 ARG A O 1
ATOM 814 N N . PRO A 1 104 ? 84.099 -18.968 -103.611 1.00 46.22 104 PRO A N 1
ATOM 815 C CA . PRO A 1 104 ? 82.797 -18.307 -103.753 1.00 46.22 104 PRO A CA 1
ATOM 816 C C . PRO A 1 104 ? 81.982 -18.147 -102.459 1.00 46.22 104 PRO A C 1
ATOM 818 O O . PRO A 1 104 ? 81.754 -19.086 -101.696 1.00 46.22 104 PRO A O 1
ATOM 821 N N . PHE A 1 105 ? 81.456 -16.937 -102.262 1.00 49.19 105 PHE A N 1
ATOM 822 C CA . PHE A 1 105 ? 80.698 -16.521 -101.082 1.00 49.19 105 PHE A CA 1
ATOM 823 C C . PHE A 1 105 ? 79.180 -16.656 -101.309 1.00 49.19 105 PHE A C 1
ATOM 825 O O . PHE A 1 105 ? 78.520 -15.691 -101.674 1.00 49.19 105 PHE A O 1
ATOM 832 N N . TYR A 1 106 ? 78.606 -17.841 -101.066 1.00 53.78 106 TYR A N 1
ATOM 833 C CA . TYR A 1 106 ? 77.137 -18.013 -101.001 1.00 53.78 106 TYR A CA 1
ATOM 834 C C . TYR A 1 106 ? 76.626 -18.702 -99.718 1.00 53.78 106 TYR A C 1
ATOM 836 O O . TYR A 1 106 ? 75.501 -18.445 -99.296 1.00 53.78 106 TYR A O 1
ATOM 844 N N . LEU A 1 107 ? 77.443 -19.495 -99.005 1.00 54.59 107 LEU A N 1
ATOM 845 C CA . LEU A 1 107 ? 76.982 -20.201 -97.791 1.00 54.59 107 LEU A CA 1
ATOM 846 C C . LEU A 1 107 ? 76.843 -19.318 -96.532 1.00 54.59 107 LEU A C 1
ATOM 848 O O . LEU A 1 107 ? 76.054 -19.637 -95.643 1.00 54.59 107 LEU A O 1
ATOM 852 N N . ARG A 1 108 ? 77.581 -18.203 -96.420 1.00 57.31 108 ARG A N 1
ATOM 853 C CA . ARG A 1 108 ? 77.612 -17.388 -95.182 1.00 57.31 108 ARG A CA 1
ATOM 854 C C . ARG A 1 108 ? 76.326 -16.595 -94.910 1.00 57.31 108 ARG A C 1
ATOM 856 O O . ARG A 1 108 ? 76.096 -16.228 -93.760 1.00 57.31 108 ARG A O 1
ATOM 863 N N . GLY A 1 109 ? 75.494 -16.337 -95.923 1.00 61.06 109 GLY A N 1
ATOM 864 C CA . GLY A 1 109 ? 74.183 -15.699 -95.744 1.00 61.06 109 GLY A CA 1
ATOM 865 C C . GLY A 1 109 ? 73.139 -16.666 -95.180 1.00 61.06 109 GLY A C 1
ATOM 866 O O . GLY A 1 109 ? 72.483 -16.363 -94.186 1.00 61.06 109 GLY A O 1
ATOM 867 N N . VAL A 1 110 ? 73.052 -17.866 -95.763 1.00 68.81 110 VAL A N 1
ATOM 868 C CA . VAL A 1 110 ? 72.057 -18.889 -95.397 1.00 68.81 110 VAL A CA 1
ATOM 869 C C . VAL A 1 110 ? 72.261 -19.388 -93.964 1.00 68.81 110 VAL A C 1
ATOM 871 O O . VAL A 1 110 ? 71.300 -19.476 -93.208 1.00 68.81 110 VAL A O 1
ATOM 874 N N . VAL A 1 111 ? 73.509 -19.626 -93.543 1.00 73.00 111 VAL A N 1
ATOM 875 C CA . VAL A 1 111 ? 73.811 -20.051 -92.161 1.00 73.00 111 VAL A CA 1
ATOM 876 C C . VAL A 1 111 ? 73.418 -18.978 -91.138 1.00 73.00 111 VAL A C 1
ATOM 878 O O . VAL A 1 111 ? 72.851 -19.308 -90.100 1.00 73.00 111 VAL A O 1
ATOM 881 N N . LYS A 1 112 ? 73.637 -17.687 -91.432 1.00 75.50 112 LYS A N 1
ATOM 882 C CA . LYS A 1 112 ? 73.180 -16.594 -90.553 1.00 75.50 112 LYS A CA 1
ATOM 883 C C . LYS A 1 112 ? 71.655 -16.529 -90.471 1.00 75.50 112 LYS A C 1
ATOM 885 O O . LYS A 1 112 ? 71.125 -16.343 -89.381 1.00 75.50 112 LYS A O 1
ATOM 890 N N . LEU A 1 113 ? 70.957 -16.721 -91.591 1.00 79.69 113 LEU A N 1
ATOM 891 C CA . LEU A 1 113 ? 69.494 -16.736 -91.623 1.00 79.69 113 LEU A CA 1
ATOM 892 C C . LEU A 1 113 ? 68.919 -17.921 -90.829 1.00 79.69 113 LEU A C 1
ATOM 894 O O . LEU A 1 113 ? 68.001 -17.726 -90.039 1.00 79.69 113 LEU A O 1
ATOM 898 N N . LEU A 1 114 ? 69.506 -19.117 -90.949 1.00 80.94 114 LEU A N 1
ATOM 899 C CA . LEU A 1 114 ? 69.120 -20.290 -90.154 1.00 80.94 114 LEU A CA 1
ATOM 900 C C . LEU A 1 114 ? 69.371 -20.098 -88.650 1.00 80.94 114 LEU A C 1
ATOM 902 O O . LEU A 1 114 ? 68.536 -20.504 -87.848 1.00 80.94 114 LEU A O 1
ATOM 906 N N . ILE A 1 115 ? 70.467 -19.438 -88.257 1.00 83.00 115 ILE A N 1
ATOM 907 C CA . ILE A 1 115 ? 70.727 -19.092 -86.848 1.00 83.00 115 ILE A CA 1
ATOM 908 C C . ILE A 1 115 ? 69.690 -18.086 -86.329 1.00 83.00 115 ILE A C 1
ATOM 910 O O . ILE A 1 115 ? 69.202 -18.250 -85.216 1.00 83.00 115 ILE A O 1
ATOM 914 N N . ILE A 1 116 ? 69.309 -17.079 -87.122 1.00 84.81 116 ILE A N 1
ATOM 915 C CA . ILE A 1 116 ? 68.280 -16.095 -86.740 1.00 84.81 116 ILE A CA 1
ATOM 916 C C . ILE A 1 116 ? 66.903 -16.760 -86.610 1.00 84.81 116 ILE A C 1
ATOM 918 O O . ILE A 1 116 ? 66.206 -16.517 -85.628 1.00 84.81 116 ILE A O 1
ATOM 922 N N . VAL A 1 117 ? 66.526 -17.632 -87.551 1.00 87.88 117 VAL A N 1
ATOM 923 C CA . VAL A 1 117 ? 65.268 -18.395 -87.487 1.00 87.88 117 VAL A CA 1
ATOM 924 C C . VAL A 1 117 ? 65.267 -19.346 -86.288 1.00 87.88 117 VAL A C 1
ATOM 926 O O . VAL A 1 117 ? 64.288 -19.373 -85.551 1.00 87.88 117 VAL A O 1
ATOM 929 N N . GLY A 1 118 ? 66.366 -20.064 -86.036 1.00 89.19 118 GLY A N 1
ATOM 930 C CA . GLY A 1 118 ? 66.515 -20.925 -84.859 1.00 89.19 118 GLY A CA 1
ATOM 931 C C . GLY A 1 118 ? 66.439 -20.150 -83.540 1.00 89.19 118 GLY A C 1
ATOM 932 O O . GLY A 1 118 ? 65.768 -20.575 -82.605 1.00 89.19 118 GLY A O 1
ATOM 933 N N . LEU A 1 119 ? 67.064 -18.972 -83.467 1.00 89.94 119 LEU A N 1
ATOM 934 C CA . LEU A 1 119 ? 66.966 -18.104 -82.294 1.00 89.94 119 LEU A CA 1
ATOM 935 C C . LEU A 1 119 ? 65.528 -17.602 -82.096 1.00 89.94 119 LEU A C 1
ATOM 937 O O . LEU A 1 119 ? 65.042 -17.602 -80.970 1.00 89.94 119 LEU A O 1
ATOM 941 N N . ALA A 1 120 ? 64.831 -17.227 -83.172 1.00 89.06 120 ALA A N 1
ATOM 942 C CA . ALA A 1 120 ? 63.440 -16.782 -83.122 1.00 89.06 120 ALA A CA 1
ATOM 943 C C . ALA A 1 120 ? 62.469 -17.903 -82.707 1.00 89.06 120 ALA A C 1
ATOM 945 O O . ALA A 1 120 ? 61.555 -17.644 -81.924 1.00 89.06 120 ALA A O 1
ATOM 946 N N . THR A 1 121 ? 62.669 -19.146 -83.161 1.00 87.75 121 THR A N 1
ATOM 947 C CA . THR A 1 121 ? 61.846 -20.287 -82.722 1.00 87.75 121 THR A CA 1
ATOM 948 C C . THR A 1 121 ? 62.109 -20.652 -81.264 1.00 87.75 121 THR A C 1
ATOM 950 O O . THR A 1 121 ? 61.153 -20.914 -80.536 1.00 87.75 121 THR A O 1
ATOM 953 N N . ILE A 1 122 ? 63.361 -20.589 -80.798 1.00 89.38 122 ILE A N 1
ATOM 954 C CA . ILE A 1 122 ? 63.697 -20.754 -79.374 1.00 89.38 122 ILE A CA 1
ATOM 955 C C . ILE A 1 122 ? 63.054 -19.637 -78.540 1.00 89.38 122 ILE A C 1
ATOM 957 O O . ILE A 1 122 ? 62.430 -19.929 -77.523 1.00 89.38 122 ILE A O 1
ATOM 961 N N . LEU A 1 123 ? 63.134 -18.375 -78.980 1.00 87.38 123 LEU A N 1
ATOM 962 C CA . LEU A 1 123 ? 62.517 -17.242 -78.281 1.00 87.38 123 LEU A CA 1
ATOM 963 C C . LEU A 1 123 ? 60.989 -17.390 -78.197 1.00 87.38 123 LEU A C 1
ATOM 965 O O . LEU A 1 123 ? 60.406 -17.167 -77.138 1.00 87.38 123 LEU A O 1
ATOM 969 N N . GLY A 1 124 ? 60.349 -17.810 -79.293 1.00 87.00 124 GLY A N 1
ATOM 970 C CA . GLY A 1 124 ? 58.912 -18.082 -79.344 1.00 87.00 124 GLY A CA 1
ATOM 971 C C . GLY A 1 124 ? 58.497 -19.243 -78.440 1.00 87.00 124 GLY A C 1
ATOM 972 O O . GLY A 1 124 ? 57.506 -19.134 -77.722 1.00 87.00 124 GLY A O 1
ATOM 973 N N . TRP A 1 125 ? 59.275 -20.327 -78.405 1.00 87.06 125 TRP A N 1
ATOM 974 C CA . TRP A 1 125 ? 59.017 -21.468 -77.522 1.00 87.06 125 TRP A CA 1
ATOM 975 C C . TRP A 1 125 ? 59.178 -21.101 -76.040 1.00 87.06 125 TRP A C 1
ATOM 977 O O . TRP A 1 125 ? 58.313 -21.421 -75.228 1.00 87.06 125 TRP A O 1
ATOM 987 N N . VAL A 1 126 ? 60.228 -20.347 -75.696 1.00 84.12 126 VAL A N 1
ATOM 988 C CA . VAL A 1 126 ? 60.442 -19.807 -74.343 1.00 84.12 126 VAL A CA 1
ATOM 989 C C . VAL A 1 126 ? 59.307 -18.860 -73.941 1.00 84.12 126 VAL A C 1
ATOM 991 O O . VAL A 1 126 ? 58.823 -18.944 -72.814 1.00 84.12 126 VAL A O 1
ATOM 994 N N . ALA A 1 127 ? 58.819 -18.014 -74.854 1.00 82.06 127 ALA A N 1
ATOM 995 C CA . ALA A 1 127 ? 57.656 -17.168 -74.596 1.00 82.06 127 ALA A CA 1
ATOM 996 C C . ALA A 1 127 ? 56.394 -18.005 -74.312 1.00 82.06 127 ALA A C 1
ATOM 998 O O . ALA A 1 127 ? 55.741 -17.789 -73.294 1.00 82.06 127 ALA A O 1
ATOM 999 N N . VAL A 1 128 ? 56.089 -19.013 -75.137 1.00 84.06 128 VAL A N 1
ATOM 1000 C CA . VAL A 1 128 ? 54.944 -19.923 -74.920 1.00 84.06 128 VAL A CA 1
ATOM 1001 C C . VAL A 1 128 ? 55.057 -20.697 -73.598 1.00 84.06 128 VAL A C 1
ATOM 1003 O O . VAL A 1 128 ? 54.036 -20.980 -72.978 1.00 84.06 128 VAL A O 1
ATOM 1006 N N . TYR A 1 129 ? 56.269 -21.009 -73.133 1.00 82.00 129 TYR A N 1
ATOM 1007 C CA . TYR A 1 129 ? 56.482 -21.738 -71.878 1.00 82.00 129 TYR A CA 1
ATOM 1008 C C . TYR A 1 129 ? 56.416 -20.849 -70.620 1.00 82.00 129 TYR A C 1
ATOM 1010 O O . TYR A 1 129 ? 56.004 -21.317 -69.558 1.00 82.00 129 TYR A O 1
ATOM 1018 N N . ILE A 1 130 ? 56.811 -19.573 -70.716 1.00 78.31 130 ILE A N 1
ATOM 1019 C CA . ILE A 1 130 ? 56.868 -18.642 -69.572 1.00 78.31 130 ILE A CA 1
ATOM 1020 C C . ILE A 1 130 ? 55.565 -17.847 -69.389 1.00 78.31 130 ILE A C 1
ATOM 1022 O O . ILE A 1 130 ? 55.173 -17.586 -68.252 1.00 78.31 130 ILE A O 1
ATOM 1026 N N . LEU A 1 131 ? 54.869 -17.479 -70.471 1.00 73.38 131 LEU A N 1
ATOM 1027 C CA . LEU A 1 131 ? 53.695 -16.596 -70.404 1.00 73.38 131 LEU A CA 1
ATOM 1028 C C . LEU A 1 131 ? 52.381 -17.178 -69.817 1.00 73.38 131 LEU A C 1
ATOM 1030 O O . LEU A 1 131 ? 51.565 -16.359 -69.392 1.00 73.38 131 LEU A O 1
ATOM 1034 N N . PRO A 1 132 ? 52.093 -18.500 -69.741 1.00 70.38 132 PRO A N 1
ATOM 1035 C CA . PRO A 1 132 ? 50.765 -18.989 -69.349 1.00 70.38 132 PRO A CA 1
ATOM 1036 C C . PRO A 1 132 ? 50.581 -19.065 -67.819 1.00 70.38 132 PRO A C 1
ATOM 1038 O O . PRO A 1 132 ? 50.143 -20.080 -67.278 1.00 70.38 132 PRO A O 1
ATOM 1041 N N . ARG A 1 133 ? 50.917 -17.988 -67.099 1.00 69.31 133 ARG A N 1
ATOM 1042 C CA . ARG A 1 133 ? 50.663 -17.839 -65.656 1.00 69.31 133 ARG A CA 1
ATOM 1043 C C . ARG A 1 133 ? 49.953 -16.520 -65.368 1.00 69.31 133 ARG A C 1
ATOM 1045 O O . ARG A 1 133 ? 50.587 -15.503 -65.111 1.00 69.31 133 ARG A O 1
ATOM 1052 N N . ALA A 1 134 ? 48.624 -16.565 -65.393 1.00 73.19 134 ALA A N 1
ATOM 1053 C CA . ALA A 1 134 ? 47.778 -15.491 -64.892 1.00 73.19 134 ALA A CA 1
ATOM 1054 C C . ALA A 1 134 ? 47.474 -15.731 -63.404 1.00 73.19 134 ALA A C 1
ATOM 1056 O O . ALA A 1 134 ? 46.766 -16.676 -63.059 1.00 73.19 134 ALA A O 1
ATOM 1057 N N . THR A 1 135 ? 48.002 -14.877 -62.527 1.00 75.88 135 THR A N 1
ATOM 1058 C CA . THR A 1 135 ? 47.585 -14.823 -61.120 1.00 75.88 135 THR A CA 1
ATOM 1059 C C . THR A 1 135 ? 46.335 -13.953 -61.029 1.00 75.88 135 THR A C 1
ATOM 1061 O O . THR A 1 135 ? 46.388 -12.772 -61.363 1.00 75.88 135 THR A O 1
ATOM 1064 N N . ILE A 1 136 ? 45.210 -14.528 -60.602 1.00 78.75 136 ILE A N 1
ATOM 1065 C CA . ILE A 1 136 ? 43.960 -13.786 -60.396 1.00 78.75 136 ILE A CA 1
ATOM 1066 C C . ILE A 1 136 ? 43.905 -13.352 -58.929 1.00 78.75 136 ILE A C 1
ATOM 1068 O O . ILE A 1 136 ? 43.551 -14.143 -58.056 1.00 78.75 136 ILE A O 1
ATOM 1072 N N . GLU A 1 137 ? 44.260 -12.098 -58.652 1.00 78.94 137 GLU A N 1
ATOM 1073 C CA . GLU A 1 137 ? 44.073 -11.494 -57.330 1.00 78.94 137 GLU A CA 1
ATOM 1074 C C . GLU A 1 137 ? 42.656 -10.915 -57.219 1.00 78.94 137 GLU A C 1
ATOM 1076 O O . GLU A 1 137 ? 42.331 -9.888 -57.813 1.00 78.94 137 GLU A O 1
ATOM 1081 N N . LEU A 1 138 ? 41.788 -11.594 -56.464 1.00 77.56 138 LEU A N 1
ATOM 1082 C CA . LEU A 1 138 ? 40.430 -11.129 -56.179 1.00 77.56 138 LEU A CA 1
ATOM 1083 C C . LEU A 1 138 ? 40.438 -10.153 -54.995 1.00 77.56 138 LEU A C 1
ATOM 1085 O O . LEU A 1 138 ? 40.234 -10.543 -53.844 1.00 77.56 138 LEU A O 1
ATOM 1089 N N . THR A 1 139 ? 40.641 -8.868 -55.275 1.00 81.69 139 THR A N 1
ATOM 1090 C CA . THR A 1 139 ? 40.430 -7.799 -54.290 1.00 81.69 139 THR A CA 1
ATOM 1091 C C . THR A 1 139 ? 38.936 -7.512 -54.142 1.00 81.69 139 THR A C 1
ATOM 1093 O O . THR A 1 139 ? 38.368 -6.720 -54.892 1.00 81.69 139 THR A O 1
ATOM 1096 N N . LEU A 1 140 ? 38.288 -8.171 -53.180 1.00 82.19 140 LEU A N 1
ATOM 1097 C CA . LEU A 1 140 ? 36.897 -7.890 -52.819 1.00 82.19 140 LEU A CA 1
ATOM 1098 C C . LEU A 1 140 ? 36.799 -6.525 -52.122 1.00 82.19 140 LEU A C 1
ATOM 1100 O O . LEU A 1 140 ? 37.323 -6.343 -51.021 1.00 82.19 140 LEU A O 1
ATOM 1104 N N . GLU A 1 141 ? 36.107 -5.576 -52.747 1.00 80.81 141 GLU A N 1
ATOM 1105 C CA . GLU A 1 141 ? 35.799 -4.286 -52.134 1.00 80.81 141 GLU A CA 1
ATOM 1106 C C . GLU A 1 141 ? 34.674 -4.451 -51.101 1.00 80.81 141 GLU A C 1
ATOM 1108 O O . GLU A 1 141 ? 33.612 -5.009 -51.388 1.00 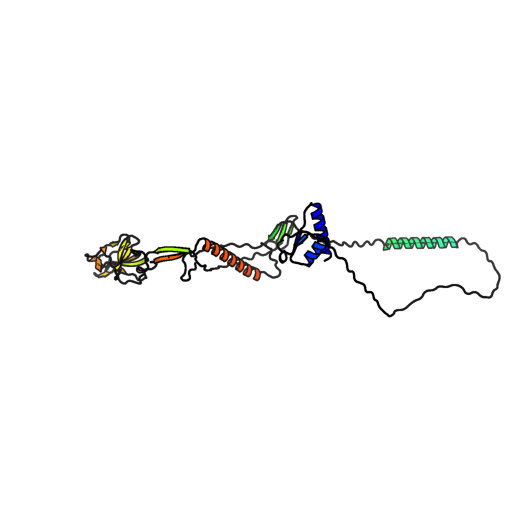80.81 141 GLU A O 1
ATOM 1113 N N . LYS A 1 142 ? 34.910 -3.992 -49.866 1.00 80.00 142 LYS A N 1
ATOM 1114 C CA . LYS A 1 142 ? 33.905 -4.040 -48.798 1.00 80.00 142 LYS A CA 1
ATOM 1115 C C . LYS A 1 142 ? 32.939 -2.871 -48.953 1.00 80.00 142 LYS A C 1
ATOM 1117 O O . LYS A 1 142 ? 33.269 -1.750 -48.573 1.00 80.00 142 LYS A O 1
ATOM 1122 N N . ILE A 1 143 ? 31.739 -3.145 -49.455 1.00 80.56 143 ILE A N 1
ATOM 1123 C CA . ILE A 1 143 ? 30.626 -2.195 -49.382 1.00 80.56 143 ILE A CA 1
ATOM 1124 C C . ILE A 1 143 ? 30.055 -2.152 -47.959 1.00 80.56 143 ILE A C 1
ATOM 1126 O O . ILE A 1 143 ? 29.950 -3.181 -47.290 1.00 80.56 143 ILE A O 1
ATOM 1130 N N . ASN A 1 144 ? 29.661 -0.962 -47.502 1.00 75.25 144 ASN A N 1
ATOM 1131 C CA . ASN A 1 144 ? 28.832 -0.833 -46.307 1.00 75.25 144 ASN A CA 1
ATOM 1132 C C . ASN A 1 144 ? 27.414 -1.282 -46.677 1.00 75.25 144 ASN A C 1
ATOM 1134 O O . ASN A 1 144 ? 26.778 -0.662 -47.527 1.00 75.25 144 ASN A O 1
ATOM 1138 N N . TRP A 1 145 ? 26.943 -2.373 -46.075 1.00 73.94 145 TRP A N 1
ATOM 1139 C CA . TRP A 1 145 ? 25.580 -2.856 -46.268 1.00 73.94 145 TRP A CA 1
ATOM 1140 C C . TRP A 1 145 ? 24.694 -2.380 -45.118 1.00 73.94 145 TRP A C 1
ATOM 1142 O O . TRP A 1 145 ? 24.768 -2.903 -44.006 1.00 73.94 145 TRP A O 1
ATOM 1152 N N . ASP A 1 146 ? 23.838 -1.402 -45.406 1.00 71.56 146 ASP A N 1
ATOM 1153 C CA . ASP A 1 146 ? 22.776 -0.983 -44.496 1.00 71.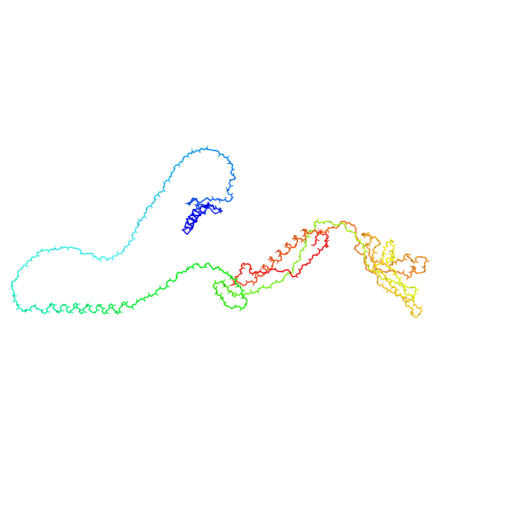56 146 ASP A CA 1
ATOM 1154 C C . ASP A 1 146 ? 21.652 -2.031 -44.521 1.00 71.56 146 ASP A C 1
ATOM 1156 O O . ASP A 1 146 ? 20.797 -2.046 -45.410 1.00 71.56 146 ASP A O 1
ATOM 1160 N N . PHE A 1 147 ? 21.673 -2.958 -43.559 1.00 73.56 147 PHE A N 1
ATOM 1161 C CA . PHE A 1 147 ? 20.635 -3.980 -43.425 1.00 73.56 147 PHE A CA 1
ATOM 1162 C C . PHE A 1 147 ? 19.297 -3.345 -43.014 1.00 73.56 147 PHE A C 1
ATOM 1164 O O . PHE A 1 147 ? 19.169 -2.779 -41.927 1.00 73.56 147 PHE A O 1
ATOM 1171 N N . SER A 1 148 ? 18.282 -3.483 -43.871 1.00 74.56 148 SER A N 1
ATOM 1172 C CA . SER A 1 148 ? 16.911 -3.038 -43.611 1.00 74.56 148 SER A CA 1
ATOM 1173 C C . SER A 1 148 ? 15.990 -4.253 -43.480 1.00 74.56 148 SER A C 1
ATOM 1175 O O . SER A 1 148 ? 15.483 -4.780 -44.467 1.00 74.56 148 SER A O 1
ATOM 1177 N N . GLY A 1 149 ? 15.804 -4.723 -42.248 1.00 78.31 149 GLY A N 1
ATOM 1178 C CA . GLY A 1 149 ? 14.993 -5.899 -41.931 1.00 78.31 149 GLY A CA 1
ATOM 1179 C C . GLY A 1 149 ? 14.833 -6.093 -40.424 1.00 78.31 149 GLY A C 1
ATOM 1180 O O . GLY A 1 149 ? 15.311 -5.278 -39.629 1.00 78.31 149 GLY A O 1
ATOM 1181 N N . SER A 1 150 ? 14.149 -7.158 -40.006 1.00 79.75 150 SER A N 1
ATOM 1182 C CA . SER A 1 150 ? 13.961 -7.453 -38.581 1.00 79.75 150 SER A CA 1
ATOM 1183 C C . SER A 1 150 ? 15.201 -8.121 -37.981 1.00 79.75 150 SER A C 1
ATOM 1185 O O . SER A 1 150 ? 15.732 -9.088 -38.522 1.00 79.75 150 SER A O 1
ATOM 1187 N N . MET A 1 151 ? 15.657 -7.626 -36.830 1.00 81.81 151 MET A N 1
ATOM 1188 C CA . MET A 1 151 ? 16.651 -8.314 -36.006 1.00 81.81 151 MET A CA 1
ATOM 1189 C C . MET A 1 151 ? 15.933 -9.004 -34.848 1.00 81.81 151 MET A C 1
ATOM 1191 O O . MET A 1 151 ? 15.171 -8.363 -34.124 1.00 81.81 151 ME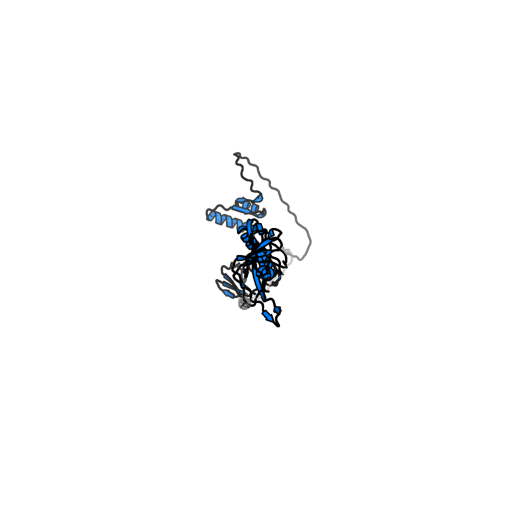T A O 1
ATOM 1195 N N . ILE A 1 152 ? 16.156 -10.305 -34.690 1.00 83.38 152 ILE A N 1
ATOM 1196 C CA . ILE A 1 152 ? 15.515 -11.148 -33.678 1.00 83.38 152 ILE A CA 1
ATOM 1197 C C . ILE A 1 152 ? 16.619 -11.838 -32.878 1.00 83.38 152 ILE A C 1
ATOM 1199 O O . ILE A 1 152 ? 17.575 -12.355 -33.451 1.00 83.38 152 ILE A O 1
ATOM 1203 N N . VAL A 1 153 ? 16.493 -11.864 -31.553 1.00 85.62 153 VAL A N 1
ATOM 1204 C CA . VAL A 1 153 ? 17.391 -12.629 -30.678 1.00 85.62 153 VAL A CA 1
ATOM 1205 C C . VAL A 1 153 ? 16.678 -13.911 -30.265 1.00 85.62 153 VAL A C 1
ATOM 1207 O O . VAL A 1 153 ? 15.560 -13.860 -29.757 1.00 85.62 153 VAL A O 1
ATOM 1210 N N . SER A 1 154 ? 17.310 -15.059 -30.499 1.00 83.19 154 SER A N 1
ATOM 1211 C CA . SER A 1 154 ? 16.772 -16.383 -30.189 1.00 83.19 154 SER A CA 1
ATOM 1212 C C . SER A 1 154 ? 17.644 -17.094 -29.161 1.00 83.19 154 SER A C 1
ATOM 1214 O O . SER A 1 154 ? 18.850 -17.245 -29.352 1.00 83.19 154 SER A O 1
ATOM 1216 N N . SER A 1 155 ? 17.023 -17.577 -28.085 1.00 82.94 155 SER A N 1
ATOM 1217 C CA . SER A 1 155 ? 17.684 -18.379 -27.049 1.00 82.94 155 SER A CA 1
ATOM 1218 C C . SER A 1 155 ? 17.835 -19.859 -27.404 1.00 82.94 155 SER A C 1
ATOM 1220 O O . SER A 1 155 ? 18.470 -20.603 -26.663 1.00 82.94 155 SER A O 1
ATOM 1222 N N . SER A 1 156 ? 17.271 -20.300 -28.534 1.00 83.12 156 SER A N 1
ATOM 1223 C CA . SER A 1 156 ? 17.329 -21.692 -28.995 1.00 83.12 156 SER A CA 1
ATOM 1224 C C . SER A 1 156 ? 18.303 -21.923 -30.156 1.00 83.12 156 SER A C 1
ATOM 1226 O O . SER A 1 156 ? 18.321 -23.019 -30.716 1.00 83.12 156 SER A O 1
ATOM 1228 N N . ARG A 1 157 ? 19.069 -20.906 -30.573 1.00 80.88 157 ARG A N 1
ATOM 1229 C CA . ARG A 1 157 ? 20.091 -21.019 -31.626 1.00 80.88 157 ARG A CA 1
ATOM 1230 C C . ARG A 1 157 ? 21.493 -20.868 -31.048 1.00 80.88 157 ARG A C 1
ATOM 1232 O O . ARG A 1 157 ? 21.719 -20.046 -30.171 1.00 80.88 157 ARG A O 1
ATOM 1239 N N . GLU A 1 158 ? 22.435 -21.610 -31.622 1.00 81.62 158 GLU A N 1
ATOM 1240 C CA . GLU A 1 158 ? 23.874 -21.500 -31.333 1.00 81.62 158 GLU A CA 1
ATOM 1241 C C . GLU A 1 158 ? 24.621 -20.658 -32.382 1.00 81.62 158 GLU A C 1
ATOM 1243 O O . GLU A 1 158 ? 25.685 -20.110 -32.106 1.00 81.62 158 GLU A O 1
ATOM 1248 N N . THR A 1 159 ? 24.069 -20.534 -33.593 1.00 84.81 159 THR A N 1
ATOM 1249 C CA . THR A 1 159 ? 24.686 -19.830 -34.725 1.00 84.81 159 THR A CA 1
ATOM 1250 C C . THR A 1 159 ? 23.743 -18.779 -35.318 1.00 84.81 159 THR A C 1
ATOM 1252 O O . THR A 1 159 ? 22.524 -18.989 -35.344 1.00 84.81 159 THR A O 1
ATOM 1255 N N . PRO A 1 160 ? 24.276 -17.635 -35.794 1.00 85.94 160 PRO A N 1
ATOM 1256 C CA . PRO A 1 160 ? 23.466 -16.596 -36.413 1.00 85.94 160 PRO A CA 1
ATOM 1257 C C . PRO A 1 160 ? 22.933 -17.051 -37.776 1.00 85.94 160 PRO A C 1
ATOM 1259 O O . PRO A 1 160 ? 23.637 -17.706 -38.548 1.00 85.94 160 PRO A O 1
ATOM 1262 N N . SER A 1 161 ? 21.694 -16.675 -38.085 1.00 84.19 161 SER A N 1
ATOM 1263 C CA . SER A 1 161 ? 21.035 -16.965 -39.357 1.00 84.19 161 SER A CA 1
ATOM 1264 C C . SER A 1 161 ? 20.682 -15.664 -40.072 1.00 84.19 161 SER A C 1
ATOM 1266 O O . SER A 1 161 ? 20.108 -14.755 -39.475 1.00 84.19 161 SER A O 1
ATOM 1268 N N . PHE A 1 162 ? 21.037 -15.584 -41.353 1.00 84.12 162 PHE A N 1
ATOM 1269 C CA . PHE A 1 162 ? 20.828 -14.414 -42.201 1.00 84.12 162 PHE A CA 1
ATOM 1270 C C . PHE A 1 162 ? 19.875 -14.798 -43.333 1.00 84.12 162 PHE A C 1
ATOM 1272 O O . PHE A 1 162 ? 20.169 -15.704 -44.111 1.00 84.12 162 PHE A O 1
ATOM 1279 N N . THR A 1 163 ? 18.736 -14.117 -43.402 1.00 81.62 163 THR A N 1
ATOM 1280 C CA . THR A 1 163 ? 17.738 -14.206 -44.476 1.00 81.62 163 THR A CA 1
ATOM 1281 C C . THR A 1 163 ? 17.539 -12.806 -45.055 1.00 81.62 163 THR A C 1
ATOM 1283 O O . THR A 1 163 ? 17.727 -11.823 -44.339 1.00 81.62 163 THR A O 1
ATOM 1286 N N . ASP A 1 164 ? 17.111 -12.697 -46.314 1.00 77.75 164 ASP A N 1
ATOM 1287 C CA . ASP A 1 164 ? 16.967 -11.427 -47.050 1.00 77.75 164 ASP A CA 1
ATOM 1288 C C . ASP A 1 164 ? 16.215 -10.317 -46.280 1.00 77.75 164 ASP A C 1
ATOM 1290 O O . ASP A 1 164 ? 16.520 -9.137 -46.436 1.00 77.75 164 ASP A O 1
ATOM 1294 N N . ASN A 1 165 ? 15.273 -10.692 -45.404 1.00 81.62 165 ASN A N 1
ATOM 1295 C CA . ASN A 1 165 ? 14.448 -9.774 -44.610 1.00 81.62 165 ASN A CA 1
ATOM 1296 C C . ASN A 1 165 ? 14.662 -9.861 -43.085 1.00 81.62 165 ASN A C 1
ATOM 1298 O O . ASN A 1 165 ? 14.059 -9.068 -42.356 1.00 81.62 165 ASN A O 1
ATOM 1302 N N . ALA A 1 166 ? 15.460 -10.812 -42.582 1.00 83.31 166 ALA A N 1
ATOM 1303 C CA . ALA A 1 166 ? 15.575 -11.080 -41.146 1.00 83.31 166 ALA A CA 1
ATOM 1304 C C . ALA A 1 166 ? 16.959 -11.609 -40.736 1.00 83.31 166 ALA A C 1
ATOM 1306 O O . ALA A 1 166 ? 17.520 -12.490 -41.389 1.00 83.31 166 ALA A O 1
ATOM 1307 N N . VAL A 1 167 ? 17.472 -11.117 -39.607 1.00 87.00 167 VAL A N 1
ATOM 1308 C CA . VAL A 1 167 ? 18.681 -11.631 -38.949 1.00 87.00 167 VAL A CA 1
ATOM 1309 C C . VAL A 1 167 ? 18.300 -12.199 -37.589 1.00 87.00 167 VAL A C 1
ATOM 1311 O O . VAL A 1 167 ? 17.846 -11.467 -36.710 1.00 87.00 167 VAL A O 1
ATOM 1314 N N . GLU A 1 168 ? 18.512 -13.499 -37.410 1.00 87.56 168 GLU A N 1
ATOM 1315 C CA . GLU A 1 168 ? 18.349 -14.180 -36.126 1.00 87.56 168 GLU A CA 1
ATOM 1316 C C . GLU A 1 168 ? 19.718 -14.365 -35.464 1.00 87.56 168 GLU A C 1
ATOM 1318 O O . GLU A 1 168 ? 20.588 -15.052 -36.003 1.00 87.56 168 GLU A O 1
ATOM 1323 N N . LEU A 1 169 ? 19.912 -13.763 -34.292 1.00 88.44 169 LEU A N 1
ATOM 1324 C CA . LEU A 1 169 ? 21.137 -13.866 -33.498 1.00 88.44 169 LEU A CA 1
ATOM 1325 C C . LEU A 1 169 ? 20.938 -14.820 -32.308 1.00 88.44 169 LEU A C 1
ATOM 1327 O O . LEU A 1 169 ? 19.864 -14.802 -31.703 1.00 88.44 169 LEU A O 1
ATOM 1331 N N . PRO A 1 170 ? 21.952 -15.620 -31.928 1.00 88.62 170 PRO A N 1
ATOM 1332 C CA . PRO A 1 170 ? 21.929 -16.354 -30.666 1.00 88.62 170 PRO A CA 1
ATOM 1333 C C . PRO A 1 170 ? 21.975 -15.373 -29.481 1.00 88.62 170 PRO A C 1
ATOM 1335 O O . PRO A 1 170 ? 22.649 -14.342 -29.553 1.00 88.62 170 PRO A O 1
ATOM 1338 N N . GLY A 1 171 ? 21.288 -15.681 -28.381 1.00 88.06 171 GLY A N 1
ATOM 1339 C CA . GLY A 1 171 ? 21.328 -14.856 -27.170 1.00 88.06 171 GLY A CA 1
ATOM 1340 C C . GLY A 1 171 ? 20.799 -15.555 -25.920 1.00 88.06 171 GLY A C 1
ATOM 1341 O O . GLY A 1 171 ? 20.348 -16.695 -25.969 1.00 88.06 171 GLY A O 1
ATOM 1342 N N . VAL A 1 172 ? 20.857 -14.865 -24.782 1.00 87.62 172 VAL A N 1
ATOM 1343 C CA . VAL A 1 172 ? 20.455 -15.391 -23.467 1.00 87.62 172 VAL A CA 1
ATOM 1344 C C . VAL A 1 172 ? 19.423 -14.457 -22.840 1.00 87.62 172 VAL A C 1
ATOM 1346 O O . VAL A 1 172 ? 19.530 -13.238 -22.960 1.00 87.62 172 VAL A O 1
ATOM 1349 N N . ILE A 1 173 ? 18.416 -15.032 -22.179 1.00 88.25 173 ILE A N 1
ATOM 1350 C CA . ILE A 1 173 ? 17.379 -14.286 -21.457 1.00 88.25 173 ILE A CA 1
ATOM 1351 C C . ILE A 1 173 ? 17.784 -14.202 -19.983 1.00 88.25 173 ILE A C 1
ATOM 1353 O O . ILE A 1 173 ? 17.981 -15.231 -19.337 1.00 88.25 173 ILE A O 1
ATOM 1357 N N . PHE A 1 174 ? 17.870 -12.982 -19.456 1.00 88.62 174 PHE A N 1
ATOM 1358 C CA . PHE A 1 174 ? 18.114 -12.704 -18.042 1.00 88.62 174 PHE A CA 1
ATOM 1359 C C . PHE A 1 174 ? 16.821 -12.192 -17.404 1.00 88.62 174 PHE A C 1
ATOM 1361 O O . PHE A 1 174 ? 16.245 -11.219 -17.884 1.00 88.62 174 PHE A O 1
ATOM 1368 N N . ASN A 1 175 ? 16.379 -12.840 -16.326 1.00 90.75 175 ASN A N 1
ATOM 1369 C CA . ASN A 1 175 ? 15.153 -12.497 -15.607 1.00 90.75 175 ASN A CA 1
ATOM 1370 C C . ASN A 1 175 ? 15.491 -12.214 -14.144 1.00 90.75 175 ASN A C 1
ATOM 1372 O O . ASN A 1 175 ? 16.020 -13.089 -13.465 1.00 90.75 175 ASN A O 1
ATOM 1376 N N . GLU A 1 176 ? 15.137 -11.027 -13.656 1.00 91.81 176 GLU A N 1
ATOM 1377 C CA . GLU A 1 176 ? 15.353 -10.613 -12.268 1.00 91.81 176 GLU A CA 1
ATOM 1378 C C . GLU A 1 176 ? 14.070 -10.053 -11.657 1.00 91.81 176 GLU A C 1
ATOM 1380 O O . GLU A 1 176 ? 13.290 -9.368 -12.322 1.00 91.81 176 GLU A O 1
ATOM 1385 N N . GLY A 1 177 ? 13.853 -10.344 -10.375 1.00 92.31 177 GLY A N 1
ATOM 1386 C CA . GLY A 1 177 ? 12.665 -9.933 -9.630 1.00 92.31 177 GLY A CA 1
ATOM 1387 C C . GLY A 1 177 ? 13.042 -9.120 -8.400 1.00 92.31 177 GLY A C 1
ATOM 1388 O O . GLY A 1 177 ? 13.872 -9.542 -7.598 1.00 92.31 177 GLY A O 1
ATOM 1389 N N . LYS A 1 178 ? 12.413 -7.956 -8.216 1.00 93.31 178 LYS A N 1
ATOM 1390 C CA . LYS A 1 178 ? 12.666 -7.090 -7.061 1.00 93.31 178 LYS A CA 1
ATOM 1391 C C . LYS A 1 178 ? 11.375 -6.482 -6.536 1.00 93.31 178 LYS A C 1
ATOM 1393 O O . LYS A 1 178 ? 10.563 -5.974 -7.300 1.00 93.31 178 LYS A O 1
ATOM 1398 N N . ASN A 1 179 ? 11.242 -6.476 -5.214 1.00 94.44 179 ASN A N 1
ATOM 1399 C CA . ASN A 1 179 ? 10.196 -5.738 -4.518 1.00 94.44 179 ASN A CA 1
ATOM 1400 C C . ASN A 1 179 ? 10.750 -4.370 -4.104 1.00 94.44 179 ASN A C 1
ATOM 1402 O O . ASN A 1 179 ? 11.887 -4.275 -3.631 1.00 94.44 179 ASN A O 1
ATOM 1406 N N . LEU A 1 180 ? 9.952 -3.317 -4.270 1.00 93.12 180 LEU A N 1
ATOM 1407 C CA . LEU A 1 180 ? 10.290 -1.963 -3.847 1.00 93.12 180 LEU A CA 1
ATOM 1408 C C . LEU A 1 180 ? 9.091 -1.355 -3.121 1.00 93.12 180 LEU A C 1
ATOM 1410 O O . LEU A 1 180 ? 7.982 -1.346 -3.645 1.00 93.12 180 LEU A O 1
ATOM 1414 N N . THR A 1 181 ? 9.342 -0.829 -1.928 1.00 94.56 181 THR A N 1
ATOM 1415 C CA . THR A 1 181 ? 8.378 -0.060 -1.142 1.00 94.56 181 THR A CA 1
ATOM 1416 C C . THR A 1 181 ? 8.962 1.330 -0.941 1.00 94.56 181 THR A C 1
ATOM 1418 O O . THR A 1 181 ? 10.127 1.469 -0.565 1.00 94.56 181 THR A O 1
ATOM 1421 N N . LYS A 1 182 ? 8.158 2.352 -1.217 1.00 93.62 182 LYS A N 1
ATOM 1422 C CA . LYS A 1 182 ? 8.440 3.764 -0.954 1.00 93.62 182 LYS A CA 1
ATOM 1423 C C . LYS A 1 182 ? 7.190 4.374 -0.328 1.00 93.62 182 LYS A C 1
ATOM 1425 O O . LYS A 1 182 ? 6.094 3.889 -0.595 1.00 93.62 182 LYS A O 1
ATOM 1430 N N . SER A 1 183 ? 7.380 5.430 0.451 1.00 93.88 183 SER A N 1
ATOM 1431 C CA . SER A 1 183 ? 6.293 6.229 1.014 1.00 93.88 183 SER A CA 1
ATOM 1432 C C . SER A 1 183 ? 6.258 7.595 0.341 1.00 93.88 183 SER A C 1
ATOM 1434 O O . SER A 1 183 ? 7.317 8.156 0.036 1.00 93.88 183 SER A O 1
ATOM 1436 N N . TYR A 1 184 ? 5.063 8.128 0.116 1.00 93.56 184 TYR A N 1
ATOM 1437 C CA . TYR A 1 184 ? 4.846 9.375 -0.622 1.00 93.56 184 TYR A CA 1
ATOM 1438 C C . TYR A 1 184 ? 3.987 10.342 0.189 1.00 93.56 184 TYR A C 1
ATOM 1440 O O . TYR A 1 184 ? 3.078 9.921 0.889 1.00 93.56 184 TYR A O 1
ATOM 1448 N N . GLY A 1 185 ? 4.254 11.645 0.105 1.00 93.12 185 GLY A N 1
ATOM 1449 C CA . GLY A 1 185 ? 3.483 12.643 0.849 1.00 93.12 185 GLY A CA 1
ATOM 1450 C C . GLY A 1 185 ? 2.050 12.770 0.324 1.00 93.12 185 GLY A C 1
ATOM 1451 O O . GLY A 1 185 ? 1.850 12.994 -0.867 1.00 93.12 185 GLY A O 1
ATOM 1452 N N . ALA A 1 186 ? 1.058 12.681 1.211 1.00 93.56 186 ALA A N 1
ATOM 1453 C CA . ALA A 1 186 ? -0.338 12.962 0.888 1.00 93.56 186 ALA A CA 1
ATOM 1454 C C . ALA A 1 186 ? -0.608 14.479 0.906 1.00 93.56 186 ALA A C 1
ATOM 1456 O O . ALA A 1 186 ? -0.296 15.162 1.895 1.00 93.56 186 ALA A O 1
ATOM 1457 N N . SER A 1 187 ? -1.200 15.004 -0.174 1.00 92.44 187 SER A N 1
ATOM 1458 C CA . SER A 1 187 ? -1.545 16.430 -0.300 1.00 92.44 187 SER A CA 1
ATOM 1459 C C . SER A 1 187 ? -3.000 16.757 0.055 1.00 92.44 187 SER A C 1
ATOM 1461 O O . SER A 1 187 ? -3.288 17.891 0.439 1.00 92.44 187 SER A O 1
ATOM 1463 N N . GLY A 1 188 ? -3.906 15.780 -0.038 1.00 89.62 188 GLY A N 1
ATOM 1464 C CA . GLY A 1 188 ? -5.325 15.949 0.266 1.00 89.62 188 GLY A CA 1
ATOM 1465 C C . GLY A 1 188 ? -5.642 15.873 1.760 1.00 89.62 188 GLY A C 1
ATOM 1466 O O . GLY A 1 188 ? -4.878 15.314 2.552 1.00 89.62 188 GLY A O 1
ATOM 1467 N N . SER A 1 189 ? -6.811 16.395 2.134 1.00 89.56 189 SER A N 1
ATOM 1468 C CA . SER A 1 189 ? -7.444 16.156 3.432 1.00 89.56 189 SER A CA 1
ATOM 1469 C C . SER A 1 189 ? -8.867 15.623 3.256 1.00 89.56 189 SER A C 1
ATOM 1471 O O . SER A 1 189 ? -9.579 15.996 2.323 1.00 89.56 189 SER A O 1
ATOM 1473 N N . GLU A 1 190 ? -9.278 14.739 4.160 1.00 89.06 190 GLU A N 1
ATOM 1474 C CA . GLU A 1 190 ? -10.638 14.210 4.258 1.00 89.06 190 GLU A CA 1
ATOM 1475 C C . GLU A 1 190 ? -11.123 14.367 5.702 1.00 89.06 190 GLU A C 1
ATOM 1477 O O . GLU A 1 190 ? -10.400 14.050 6.650 1.00 89.06 190 GLU A O 1
ATOM 1482 N N . TYR A 1 191 ? -12.351 14.854 5.886 1.00 90.00 191 TYR A N 1
ATOM 1483 C CA . TYR A 1 191 ? -12.976 14.891 7.204 1.00 90.00 191 TYR A CA 1
ATOM 1484 C C . TYR A 1 191 ? -13.544 13.510 7.535 1.00 90.00 191 TYR A C 1
ATOM 1486 O O . TYR A 1 191 ? -14.512 13.062 6.921 1.00 90.00 191 TYR A O 1
ATOM 1494 N N . VAL A 1 192 ? -12.931 12.830 8.501 1.00 89.62 192 VAL A N 1
ATOM 1495 C CA . VAL A 1 192 ? -13.212 11.428 8.813 1.00 89.62 192 VAL A CA 1
ATOM 1496 C C . VAL A 1 192 ? -13.804 11.301 10.211 1.00 89.62 192 VAL A C 1
ATOM 1498 O O . VAL A 1 192 ? -13.173 11.622 11.218 1.00 89.62 192 VAL A O 1
ATOM 1501 N N . GLU A 1 193 ? -15.014 10.747 10.272 1.00 93.38 193 GLU A N 1
ATOM 1502 C CA . GLU A 1 193 ? -15.691 10.380 11.513 1.00 93.38 193 GLU A CA 1
ATOM 1503 C C . GLU A 1 193 ? -15.676 8.857 11.698 1.00 93.38 193 GLU A C 1
ATOM 1505 O O . GLU A 1 193 ? -16.313 8.101 10.959 1.00 93.38 193 GLU A O 1
ATOM 1510 N N . ARG A 1 194 ? -14.961 8.377 12.716 1.00 93.44 194 ARG A N 1
ATOM 1511 C CA . ARG A 1 194 ? -14.888 6.959 13.082 1.00 93.44 194 ARG A CA 1
ATOM 1512 C C . ARG A 1 194 ? -15.297 6.739 14.532 1.00 93.44 194 ARG A C 1
ATOM 1514 O O . ARG A 1 194 ? -15.040 7.540 15.432 1.00 93.44 194 ARG A O 1
ATOM 1521 N N . LYS A 1 195 ? -15.948 5.599 14.749 1.00 96.00 195 LYS A N 1
ATOM 1522 C CA . LYS A 1 195 ? -16.356 5.095 16.061 1.00 96.00 195 LYS A CA 1
ATOM 1523 C C . LYS A 1 195 ? -15.303 4.130 16.571 1.00 96.00 195 LYS A C 1
ATOM 1525 O O . LYS A 1 195 ? -14.895 3.250 15.816 1.00 96.00 195 LYS A O 1
ATOM 1530 N N . ALA A 1 196 ? -14.945 4.235 17.848 1.00 96.38 196 ALA A N 1
ATOM 1531 C CA . ALA A 1 196 ? -14.095 3.229 18.466 1.00 96.38 196 ALA A CA 1
ATOM 1532 C C . ALA A 1 196 ? -14.785 1.861 18.430 1.00 96.38 196 ALA A C 1
ATOM 1534 O O . ALA A 1 196 ? -16.002 1.760 18.630 1.00 96.38 196 ALA A O 1
ATOM 1535 N N . ARG A 1 197 ? -14.011 0.818 18.148 1.00 95.94 197 ARG A N 1
ATOM 1536 C CA . ARG A 1 197 ? -14.461 -0.572 18.087 1.00 95.94 197 ARG A CA 1
ATOM 1537 C C . ARG A 1 197 ? -13.558 -1.447 18.935 1.00 95.94 197 ARG A C 1
ATOM 1539 O O . ARG A 1 197 ? -12.391 -1.135 19.161 1.00 95.94 197 ARG A O 1
ATOM 1546 N N . GLY A 1 198 ? -14.098 -2.577 19.353 1.00 95.50 198 GLY A N 1
ATOM 1547 C CA . GLY A 1 198 ? -13.338 -3.620 20.014 1.00 95.50 198 GLY A CA 1
ATOM 1548 C C . GLY A 1 198 ? -14.232 -4.794 20.364 1.00 95.50 198 GLY A C 1
ATOM 1549 O O . GLY A 1 198 ? -15.349 -4.932 19.859 1.00 95.50 198 GLY A O 1
ATOM 1550 N N . LYS A 1 199 ? -13.726 -5.661 21.235 1.00 95.56 199 LYS A N 1
ATOM 1551 C CA . LYS A 1 199 ? -14.441 -6.853 21.678 1.00 95.56 199 LYS A CA 1
ATOM 1552 C C . LYS A 1 199 ? -14.542 -6.904 23.195 1.00 95.56 199 LYS A C 1
ATOM 1554 O O . LYS A 1 199 ? -13.625 -6.491 23.910 1.00 95.56 199 LYS A O 1
ATOM 1559 N N . ILE A 1 200 ? -15.660 -7.429 23.680 1.00 96.12 200 ILE A N 1
ATOM 1560 C CA . ILE A 1 200 ? -15.883 -7.721 25.096 1.00 96.12 200 ILE A CA 1
ATOM 1561 C C . ILE A 1 200 ? -16.301 -9.172 25.277 1.00 96.12 200 ILE A C 1
ATOM 1563 O O . ILE A 1 200 ? -17.057 -9.718 24.479 1.00 96.12 200 ILE A O 1
ATOM 1567 N N . THR A 1 201 ? -15.857 -9.777 26.367 1.00 95.88 201 THR A N 1
ATOM 1568 C CA . THR A 1 201 ? -16.363 -11.063 26.836 1.00 95.88 201 THR A CA 1
ATOM 1569 C C . THR A 1 201 ? -17.532 -10.786 27.771 1.00 95.88 201 THR A C 1
ATOM 1571 O O . THR A 1 201 ? -17.348 -10.193 28.835 1.00 95.88 201 THR A O 1
ATOM 1574 N N . VAL A 1 202 ? -18.746 -11.160 27.368 1.00 94.81 202 VAL A N 1
ATOM 1575 C CA . VAL A 1 202 ? -19.965 -10.970 28.168 1.00 94.81 202 VAL A CA 1
ATOM 1576 C C . VAL A 1 202 ? -20.227 -12.219 28.994 1.00 94.81 202 VAL A C 1
ATOM 1578 O O . VAL A 1 202 ? -20.342 -13.308 28.436 1.00 94.81 202 VAL A O 1
ATOM 1581 N N . TYR A 1 203 ? -20.345 -12.043 30.307 1.00 93.00 203 TYR A N 1
ATOM 1582 C CA . TYR A 1 203 ? -20.596 -13.094 31.288 1.00 93.00 203 TYR A CA 1
ATOM 1583 C C . TYR A 1 203 ? -22.072 -13.128 31.704 1.00 93.00 203 TYR A C 1
ATOM 1585 O O . TYR A 1 203 ? -22.734 -12.090 31.805 1.00 93.00 203 TYR A O 1
ATOM 1593 N N . ASN A 1 204 ? -22.566 -14.337 31.964 1.00 91.56 204 ASN A N 1
ATOM 1594 C CA . ASN A 1 204 ? -23.858 -14.624 32.576 1.00 91.56 204 ASN A CA 1
ATOM 1595 C C . ASN A 1 204 ? -23.635 -15.438 33.856 1.00 91.56 204 ASN A C 1
ATOM 1597 O O . ASN A 1 204 ? -23.185 -16.586 33.797 1.00 91.56 204 ASN A O 1
ATOM 1601 N N . GLU A 1 205 ? -23.986 -14.838 34.991 1.00 88.19 205 GLU A N 1
ATOM 1602 C CA . GLU A 1 205 ? -23.983 -15.451 36.328 1.00 88.19 205 GLU A CA 1
ATOM 1603 C C . GLU A 1 205 ? -25.395 -15.538 36.938 1.00 88.19 205 GLU A C 1
ATOM 1605 O O . GLU A 1 205 ? -25.546 -15.790 38.130 1.00 88.19 205 GLU A O 1
ATOM 1610 N N . TYR A 1 206 ? -26.450 -15.323 36.141 1.00 84.19 206 TYR A N 1
ATOM 1611 C CA . TYR A 1 206 ? -27.827 -15.248 36.641 1.00 84.19 206 TYR A CA 1
ATOM 1612 C C . TYR A 1 206 ? -28.559 -16.593 36.654 1.00 84.19 206 TYR A C 1
ATOM 1614 O O . TYR A 1 206 ? -29.132 -16.987 37.667 1.00 84.19 206 TYR A O 1
ATOM 1622 N N . SER A 1 207 ? -28.598 -17.275 35.508 1.00 82.75 207 SER A N 1
ATOM 1623 C CA . SER A 1 207 ? -29.466 -18.439 35.293 1.00 82.75 207 SER A CA 1
ATOM 1624 C C . SER A 1 207 ? -28.949 -19.339 34.178 1.00 82.75 207 SER A C 1
ATOM 1626 O O . SER A 1 207 ? -28.276 -18.871 33.258 1.00 82.75 207 SER A O 1
ATOM 1628 N N . SER A 1 208 ? -29.361 -20.608 34.191 1.00 85.06 208 SER A N 1
ATOM 1629 C CA . SER A 1 208 ? -29.085 -21.572 33.115 1.00 85.06 208 SER A CA 1
ATOM 1630 C C . SER A 1 208 ? -29.874 -21.334 31.821 1.00 85.06 208 SER A C 1
ATOM 1632 O O . SER A 1 208 ? -29.646 -22.027 30.833 1.00 85.06 208 SER A O 1
ATOM 1634 N N . GLU A 1 209 ? -30.751 -20.329 31.781 1.00 87.44 209 GLU A N 1
ATOM 1635 C CA . GLU A 1 209 ? -31.381 -19.861 30.545 1.00 87.44 209 GLU A CA 1
ATOM 1636 C C . GLU A 1 209 ? -30.415 -18.996 29.707 1.00 87.44 209 GLU A C 1
ATOM 1638 O O . GLU A 1 209 ? -29.728 -18.130 30.263 1.00 87.44 209 GLU A O 1
ATOM 1643 N N . PRO A 1 210 ? -30.359 -19.184 28.374 1.00 90.44 210 PRO A N 1
ATOM 1644 C CA . PRO A 1 210 ? -29.579 -18.327 27.490 1.00 90.44 210 PRO A CA 1
ATOM 1645 C C . PRO A 1 210 ? -30.222 -16.939 27.356 1.00 90.44 210 PRO A C 1
ATOM 1647 O O . PRO A 1 210 ? -31.403 -16.810 27.032 1.00 90.44 210 PRO A O 1
ATOM 1650 N N . GLN A 1 211 ? -29.430 -15.883 27.534 1.00 92.75 211 GLN A N 1
ATOM 1651 C CA . GLN A 1 211 ? -29.890 -14.503 27.385 1.00 92.75 211 GL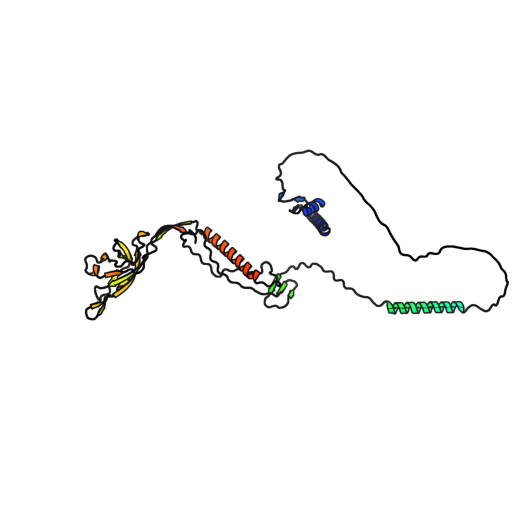N A CA 1
ATOM 1652 C C . GLN A 1 211 ? -29.529 -13.980 25.994 1.00 92.75 211 GLN A C 1
ATOM 1654 O O . GLN A 1 211 ? -28.365 -13.738 25.674 1.00 92.75 211 GLN A O 1
ATOM 1659 N N . VAL A 1 212 ? -30.546 -13.754 25.167 1.00 94.06 212 VAL A N 1
ATOM 1660 C CA . VAL A 1 212 ? -30.379 -13.072 23.880 1.00 94.06 212 VAL A CA 1
ATOM 1661 C C . VAL A 1 212 ? -30.164 -11.578 24.123 1.00 94.06 212 VAL A C 1
ATOM 1663 O O . VAL A 1 212 ? -30.961 -10.937 24.811 1.00 94.06 212 VAL A O 1
ATOM 1666 N N . LEU A 1 213 ? -29.107 -11.027 23.533 1.00 93.50 213 LEU A N 1
ATOM 1667 C CA . LEU A 1 213 ? -28.854 -9.597 23.400 1.00 93.50 213 LEU A CA 1
ATOM 1668 C C . LEU A 1 213 ? -29.153 -9.195 21.953 1.00 93.50 213 LEU A C 1
ATOM 1670 O O . LEU A 1 213 ? -28.643 -9.793 21.003 1.00 93.50 213 LEU A O 1
ATOM 1674 N N . VAL A 1 214 ? -30.005 -8.188 21.773 1.00 95.19 214 VAL A N 1
ATOM 1675 C CA . VAL A 1 214 ? -30.308 -7.636 20.446 1.00 95.19 214 VAL A CA 1
ATOM 1676 C C . VAL A 1 214 ? -29.112 -6.849 19.906 1.00 95.19 214 VAL A C 1
ATOM 1678 O O . VAL A 1 214 ? -28.246 -6.419 20.671 1.00 95.19 214 VAL A O 1
ATOM 1681 N N . GLN A 1 215 ? -29.067 -6.626 18.593 1.00 94.56 215 GLN A N 1
ATOM 1682 C CA . GLN A 1 215 ? -28.177 -5.616 18.016 1.00 94.56 215 GLN A CA 1
ATOM 1683 C C . GLN A 1 215 ? -28.473 -4.248 18.656 1.00 94.56 215 GLN A C 1
ATOM 1685 O O . GLN A 1 215 ? -29.623 -3.966 18.998 1.00 94.56 215 GLN A O 1
ATOM 1690 N N . ASN A 1 216 ? -27.461 -3.394 18.811 1.00 95.25 216 ASN A N 1
ATOM 1691 C CA . ASN A 1 216 ? -27.547 -2.118 19.529 1.00 95.25 216 ASN A CA 1
ATOM 1692 C C . ASN A 1 216 ? -27.836 -2.224 21.045 1.00 95.25 216 ASN A C 1
ATOM 1694 O O . ASN A 1 216 ? -28.230 -1.231 21.664 1.00 95.25 216 ASN A O 1
ATOM 1698 N N . THR A 1 217 ? -27.600 -3.380 21.680 1.00 96.06 217 THR A N 1
ATOM 1699 C CA . THR A 1 217 ? -27.648 -3.487 23.150 1.00 96.06 217 THR A CA 1
ATOM 1700 C C . THR A 1 217 ? -26.568 -2.595 23.760 1.00 96.06 217 THR A C 1
ATOM 1702 O O . THR A 1 217 ? -25.405 -2.680 23.370 1.00 96.06 217 THR A O 1
ATOM 1705 N N . ARG A 1 218 ? -26.954 -1.734 24.709 1.00 96.75 218 ARG A N 1
ATOM 1706 C CA . ARG A 1 218 ? -26.055 -0.754 25.333 1.00 96.75 218 ARG A CA 1
ATOM 1707 C C . ARG A 1 218 ? -25.186 -1.391 26.417 1.00 96.75 218 ARG A C 1
ATOM 1709 O O . ARG A 1 218 ? -25.715 -2.017 27.334 1.00 96.75 218 ARG A O 1
ATOM 1716 N N . PHE A 1 219 ? -23.888 -1.125 26.351 1.00 96.31 219 PHE A N 1
ATOM 1717 C CA . PHE A 1 219 ? -22.891 -1.423 27.374 1.00 96.31 219 PHE A CA 1
ATOM 1718 C C . PHE A 1 219 ? -22.268 -0.113 27.865 1.00 96.31 219 PHE A C 1
ATOM 1720 O O . PHE A 1 219 ? -21.739 0.654 27.065 1.00 96.31 219 PHE A O 1
ATOM 1727 N N . ALA A 1 220 ? -22.349 0.156 29.165 1.00 96.44 220 ALA A N 1
ATOM 1728 C CA . ALA A 1 220 ? -21.803 1.351 29.802 1.00 96.44 220 ALA A CA 1
ATOM 1729 C C . ALA A 1 220 ? -20.487 1.034 30.523 1.00 96.44 220 ALA A C 1
ATOM 1731 O O . ALA A 1 220 ? -20.418 0.061 31.281 1.00 96.44 220 ALA A O 1
ATOM 1732 N N . THR A 1 221 ? -19.465 1.862 30.311 1.00 95.25 221 THR A N 1
ATOM 1733 C CA . THR A 1 221 ? -18.224 1.841 31.102 1.00 95.25 221 THR A CA 1
ATOM 1734 C C . THR A 1 221 ? -18.444 2.467 32.485 1.00 95.25 221 THR A C 1
ATOM 1736 O O . THR A 1 221 ? -19.440 3.169 32.681 1.00 95.25 221 THR A O 1
ATOM 1739 N N . PRO A 1 222 ? -17.515 2.277 33.445 1.00 92.75 222 PRO A N 1
ATOM 1740 C CA . PRO A 1 222 ? -17.531 3.015 34.710 1.00 92.75 222 PRO A CA 1
ATOM 1741 C C . PRO A 1 222 ? -17.573 4.542 34.519 1.00 92.75 222 PRO A C 1
ATOM 1743 O O . PRO A 1 222 ? -18.282 5.225 35.247 1.00 92.75 222 PRO A O 1
ATOM 1746 N N . ASP A 1 223 ? -16.908 5.053 33.477 1.00 90.69 223 ASP A N 1
ATOM 1747 C CA . ASP A 1 223 ? -16.879 6.480 33.109 1.00 90.69 223 ASP A CA 1
ATOM 1748 C C . ASP A 1 223 ? -18.147 6.958 32.366 1.00 90.69 223 ASP A C 1
ATOM 1750 O O . ASP A 1 223 ? -18.170 8.052 31.803 1.00 90.69 223 ASP A O 1
ATOM 1754 N N . GLY A 1 224 ? -19.190 6.125 32.272 1.00 92.38 224 GLY A N 1
ATOM 1755 C CA . GLY A 1 224 ? -20.456 6.458 31.609 1.00 92.38 224 GLY A CA 1
ATOM 1756 C C . GLY A 1 224 ? -20.429 6.442 30.073 1.00 92.38 224 GLY A C 1
ATOM 1757 O O . GLY A 1 224 ? -21.440 6.763 29.446 1.00 92.38 224 GLY A O 1
ATOM 1758 N N . LYS A 1 225 ? -19.319 6.041 29.437 1.00 95.19 225 LYS A N 1
ATOM 1759 C CA . LYS A 1 225 ? -19.228 5.931 27.971 1.00 95.19 225 LYS A CA 1
ATOM 1760 C C . LYS A 1 225 ? -20.051 4.736 27.495 1.00 95.19 225 LYS A C 1
ATOM 1762 O O . LYS A 1 225 ? -19.934 3.636 28.035 1.00 95.19 225 LYS A O 1
ATOM 1767 N N . ILE A 1 226 ? -20.883 4.953 26.478 1.00 96.56 226 ILE A N 1
ATOM 1768 C CA . ILE A 1 226 ? -21.787 3.933 25.936 1.00 96.56 226 ILE A CA 1
ATOM 1769 C C . ILE A 1 226 ? -21.200 3.305 24.672 1.00 96.56 226 ILE A C 1
ATOM 1771 O O . ILE A 1 226 ? -20.765 4.002 23.755 1.00 96.56 226 ILE A O 1
ATOM 1775 N N . TYR A 1 227 ? -21.270 1.981 24.617 1.00 96.88 227 TYR A N 1
ATOM 1776 C CA . TYR A 1 227 ? -20.987 1.143 23.459 1.00 96.88 227 TYR A CA 1
ATOM 1777 C C . TYR A 1 227 ? -22.229 0.321 23.116 1.00 96.88 227 TYR A C 1
ATOM 1779 O O . TYR A 1 227 ? -23.131 0.147 23.941 1.00 96.88 227 TYR A O 1
ATOM 1787 N N . ARG A 1 228 ? -22.292 -0.174 21.887 1.00 97.12 228 ARG A N 1
ATOM 1788 C CA . ARG A 1 228 ? -23.417 -0.910 21.318 1.00 97.12 228 ARG A CA 1
ATOM 1789 C C . ARG A 1 228 ? -22.928 -2.197 20.674 1.00 97.12 228 ARG A C 1
ATOM 1791 O O . ARG A 1 228 ? -21.858 -2.216 20.081 1.00 97.12 228 ARG A O 1
ATOM 1798 N N . THR A 1 229 ? -23.718 -3.262 20.773 1.00 96.62 229 THR A N 1
ATOM 1799 C CA . THR A 1 229 ? -23.431 -4.526 20.080 1.00 96.62 229 THR A CA 1
ATOM 1800 C C . THR A 1 229 ? -23.632 -4.401 18.574 1.00 96.62 229 THR A C 1
ATOM 1802 O O . THR A 1 229 ? -24.705 -3.993 18.115 1.00 96.62 229 THR A O 1
ATOM 1805 N N . ASP A 1 230 ? -22.624 -4.811 17.806 1.00 94.69 230 ASP A N 1
ATOM 1806 C CA . ASP A 1 230 ? -22.649 -4.728 16.338 1.00 94.69 230 ASP A CA 1
ATOM 1807 C C . ASP A 1 230 ? -23.622 -5.742 15.714 1.00 94.69 230 ASP A C 1
ATOM 1809 O O . ASP A 1 230 ? -24.159 -5.520 14.628 1.00 94.69 230 ASP A O 1
ATOM 1813 N N . ALA A 1 231 ? -23.905 -6.837 16.425 1.00 95.19 231 ALA A N 1
ATOM 1814 C CA . ALA A 1 231 ? -24.818 -7.900 16.018 1.00 95.19 231 ALA A CA 1
ATOM 1815 C C . ALA A 1 231 ? -25.690 -8.391 17.189 1.00 95.19 231 ALA A C 1
ATOM 1817 O O . ALA A 1 231 ? -25.441 -8.091 18.359 1.00 95.19 231 ALA A O 1
ATOM 1818 N N . LYS A 1 232 ? -26.719 -9.183 16.866 1.00 95.31 232 LYS A N 1
ATOM 1819 C CA . LYS A 1 232 ? -27.458 -9.989 17.846 1.00 95.31 232 LYS A CA 1
ATOM 1820 C C . LYS A 1 232 ? -26.548 -11.118 18.339 1.00 95.31 232 LYS A C 1
ATOM 1822 O O . LYS A 1 232 ? -26.053 -11.884 17.517 1.00 95.31 232 LYS A O 1
ATOM 1827 N N . VAL A 1 233 ? -26.384 -11.263 19.653 1.00 94.25 233 VAL A N 1
ATOM 1828 C CA . VAL A 1 233 ? -25.597 -12.354 20.257 1.00 94.25 233 VAL A CA 1
ATOM 1829 C C . VAL A 1 233 ? -26.409 -13.042 21.348 1.00 94.25 233 VAL A C 1
ATOM 1831 O O . VAL A 1 233 ? -27.137 -12.395 22.096 1.00 94.25 233 VAL A O 1
ATOM 1834 N N . THR A 1 234 ? -26.289 -14.363 21.447 1.00 94.31 234 THR A N 1
ATOM 1835 C CA . THR A 1 234 ? -26.906 -15.153 22.517 1.00 94.31 234 THR A CA 1
ATOM 1836 C C . THR A 1 234 ? -25.841 -15.501 23.548 1.00 94.31 234 THR A C 1
ATOM 1838 O O . THR A 1 234 ? -24.951 -16.300 23.266 1.00 94.31 234 THR A O 1
ATOM 1841 N N . VAL A 1 235 ? -25.930 -14.918 24.744 1.00 92.75 235 VAL A N 1
ATOM 1842 C CA . VAL A 1 235 ? -25.060 -15.275 25.871 1.00 92.75 235 VAL A CA 1
ATOM 1843 C C . VAL A 1 235 ? -25.559 -16.605 26.447 1.00 92.75 235 VAL A C 1
ATOM 1845 O O . VAL A 1 235 ? -26.741 -16.690 26.800 1.00 92.75 235 VAL A O 1
ATOM 1848 N N . PRO A 1 236 ? -24.724 -17.658 26.542 1.00 92.69 236 PRO A N 1
ATOM 1849 C CA . PRO A 1 236 ? -25.176 -18.945 27.058 1.00 92.69 236 PRO A CA 1
ATOM 1850 C C . PRO A 1 236 ? -25.629 -18.857 28.520 1.00 92.69 236 PRO A C 1
ATOM 1852 O O . PRO A 1 236 ? -25.179 -17.998 29.282 1.00 92.69 236 PRO A O 1
ATOM 1855 N N . GLY A 1 237 ? -26.513 -19.768 28.921 1.00 89.06 237 GLY A N 1
ATOM 1856 C CA . GLY A 1 237 ? -26.923 -19.915 30.316 1.00 89.06 237 GLY A CA 1
ATOM 1857 C C . GLY A 1 237 ? -25.764 -20.342 31.216 1.00 89.06 237 GLY A C 1
ATOM 1858 O O . GLY A 1 237 ? -24.908 -21.122 30.791 1.00 89.06 237 GLY A O 1
ATOM 1859 N N . ALA A 1 238 ? -25.727 -19.851 32.453 1.00 86.75 238 ALA A N 1
ATOM 1860 C CA . ALA A 1 238 ? -24.747 -20.268 33.453 1.00 86.75 238 ALA A CA 1
ATOM 1861 C C . ALA A 1 238 ? -24.907 -21.763 33.792 1.00 86.75 238 ALA A C 1
ATOM 1863 O O . ALA A 1 238 ? -26.029 -22.265 33.933 1.00 86.75 238 ALA A O 1
ATOM 1864 N N . LYS A 1 239 ? -23.799 -22.497 33.925 1.00 84.19 239 LYS A N 1
ATOM 1865 C CA . LYS A 1 239 ? -23.840 -23.931 34.254 1.00 84.19 239 LYS A CA 1
ATOM 1866 C C . LYS A 1 239 ? -23.935 -24.107 35.763 1.00 84.19 239 LYS A C 1
ATOM 1868 O O . LYS A 1 239 ? -23.176 -23.486 36.495 1.00 84.19 239 LYS A O 1
ATOM 1873 N N . ILE A 1 240 ? -24.819 -24.983 36.228 1.00 79.94 240 ILE A N 1
ATOM 1874 C CA . ILE A 1 240 ? -24.868 -25.376 37.639 1.00 79.94 240 ILE A CA 1
ATOM 1875 C C . ILE A 1 240 ? -24.104 -26.692 37.776 1.00 79.94 240 ILE A C 1
ATOM 1877 O O . ILE A 1 240 ? -24.506 -27.701 37.199 1.00 79.94 240 ILE A O 1
ATOM 1881 N N . VAL A 1 241 ? -22.998 -26.671 38.517 1.00 79.12 241 VAL A N 1
ATOM 1882 C CA . VAL A 1 241 ? -22.191 -27.855 38.851 1.00 79.12 241 VAL A CA 1
ATOM 1883 C C . VAL A 1 241 ? -22.077 -27.903 40.370 1.00 79.12 241 VAL A C 1
ATOM 1885 O O . VAL A 1 241 ? -21.704 -26.908 40.988 1.00 79.12 241 VAL A O 1
ATOM 1888 N N . ASP A 1 242 ? -22.478 -29.019 40.980 1.00 76.00 242 ASP A N 1
ATOM 1889 C CA . ASP A 1 242 ? -22.476 -29.230 42.438 1.00 76.00 242 ASP A CA 1
ATOM 1890 C C . ASP A 1 242 ? -23.153 -28.099 43.243 1.00 76.00 242 ASP A C 1
ATOM 1892 O O . ASP A 1 242 ? -22.684 -27.673 44.299 1.00 76.00 242 ASP A O 1
ATOM 1896 N N . GLY A 1 243 ? -24.254 -27.560 42.705 1.00 74.50 243 GLY A N 1
ATOM 1897 C CA . GLY A 1 243 ? -25.008 -26.452 43.306 1.00 74.50 243 GLY A CA 1
ATOM 1898 C C . GLY A 1 243 ? -24.346 -25.071 43.192 1.00 74.50 243 GLY A C 1
ATOM 1899 O O . GLY A 1 243 ? -24.910 -24.091 43.675 1.00 74.50 243 GLY A O 1
ATOM 1900 N N . LYS A 1 244 ? -23.182 -24.959 42.541 1.00 77.12 244 LYS A N 1
ATOM 1901 C CA . LYS A 1 244 ? -22.486 -23.690 42.285 1.00 77.12 244 LYS A CA 1
ATOM 1902 C C . LYS A 1 244 ? -22.739 -23.213 40.857 1.00 77.12 244 LYS A C 1
ATOM 1904 O O . LYS A 1 244 ? -22.703 -23.998 39.911 1.00 77.12 244 LYS A O 1
ATOM 1909 N N . ILE A 1 245 ? -22.963 -21.908 40.710 1.00 75.50 245 ILE A N 1
ATOM 1910 C CA . ILE A 1 245 ? -23.107 -21.250 39.409 1.00 75.50 245 ILE A CA 1
ATOM 1911 C C . ILE A 1 245 ? -21.708 -21.037 38.820 1.00 75.50 245 ILE A C 1
ATOM 1913 O O . ILE A 1 245 ? -20.911 -20.265 39.348 1.00 75.50 245 ILE A O 1
ATOM 1917 N N . VAL A 1 246 ? -21.414 -21.728 37.723 1.00 80.75 246 VAL A N 1
ATOM 1918 C CA . VAL A 1 246 ? -20.235 -21.521 36.880 1.00 80.75 246 VAL A CA 1
ATOM 1919 C C . VAL A 1 246 ? -20.631 -20.579 35.748 1.00 80.75 246 VAL A C 1
ATOM 1921 O O . VAL A 1 246 ? -21.544 -20.879 34.969 1.00 80.75 246 VAL A O 1
ATOM 1924 N N . SER A 1 247 ? -19.950 -19.436 35.661 1.00 82.12 247 SER A N 1
ATOM 1925 C CA . SER A 1 247 ? -20.273 -18.400 34.686 1.00 82.12 247 SER A CA 1
ATOM 1926 C C . SER A 1 247 ? -20.057 -18.889 33.254 1.00 82.12 247 SER A C 1
ATOM 1928 O O . SER A 1 247 ? -19.017 -19.448 32.896 1.00 82.12 247 SER A O 1
ATOM 1930 N N . SER A 1 248 ? -21.069 -18.673 32.418 1.00 89.00 248 SER A N 1
ATOM 1931 C CA . SER A 1 248 ? -20.942 -18.843 30.972 1.00 89.00 248 SER A CA 1
ATOM 1932 C C . SER A 1 248 ? -20.585 -17.507 30.343 1.00 89.00 248 SER A C 1
ATOM 1934 O O . SER A 1 248 ? -21.025 -16.460 30.818 1.00 89.00 248 SER A O 1
ATOM 1936 N N . ASN A 1 249 ? -19.808 -17.532 29.262 1.00 92.56 249 ASN A N 1
ATOM 1937 C CA . ASN A 1 249 ? -19.435 -16.319 28.551 1.00 92.56 249 ASN A CA 1
ATOM 1938 C C . ASN A 1 249 ? -19.437 -16.484 27.028 1.00 92.56 249 ASN A C 1
ATOM 1940 O O . ASN A 1 249 ? -19.495 -17.597 26.503 1.00 92.56 249 ASN A O 1
ATOM 1944 N N . THR A 1 250 ? -19.423 -15.352 26.327 1.00 93.88 250 THR A N 1
ATOM 1945 C CA . THR A 1 250 ? -19.274 -15.275 24.871 1.00 93.88 250 THR A CA 1
ATOM 1946 C C . THR A 1 250 ? -18.558 -13.982 24.480 1.00 93.88 250 THR A C 1
ATOM 1948 O O . THR A 1 250 ? -18.698 -12.965 25.161 1.00 93.88 250 THR A O 1
ATOM 1951 N N . GLU A 1 251 ? -17.780 -14.017 23.400 1.00 95.69 251 GLU A N 1
ATOM 1952 C CA . GLU A 1 251 ? -17.142 -12.828 22.832 1.00 95.69 251 GLU A CA 1
ATOM 1953 C C . GLU A 1 251 ? -18.159 -12.041 21.984 1.00 95.69 251 GLU A C 1
ATOM 1955 O O . GLU A 1 251 ? -18.923 -12.615 21.207 1.00 95.69 251 GLU A O 1
ATOM 1960 N N . VAL A 1 252 ? -18.179 -10.717 22.136 1.00 95.75 252 VAL A N 1
ATOM 1961 C CA . VAL A 1 252 ? -19.119 -9.805 21.476 1.00 95.75 252 VAL A CA 1
ATOM 1962 C C . VAL A 1 252 ? -18.353 -8.620 20.897 1.00 95.75 252 VAL A C 1
ATOM 1964 O O . VAL A 1 252 ? -17.647 -7.919 21.622 1.00 95.75 252 VAL A O 1
ATOM 1967 N N . ALA A 1 253 ? -18.520 -8.372 19.597 1.00 96.38 253 ALA A N 1
ATOM 1968 C CA . ALA A 1 253 ? -18.042 -7.151 18.954 1.00 96.38 253 ALA A CA 1
ATOM 1969 C C . ALA A 1 253 ? -18.936 -5.960 19.332 1.00 96.38 253 ALA A C 1
ATOM 1971 O O . ALA A 1 253 ? -20.173 -6.050 19.274 1.00 96.38 253 ALA A O 1
ATOM 1972 N N . ILE A 1 254 ? -18.302 -4.864 19.747 1.00 96.81 254 ILE A N 1
ATOM 1973 C CA . ILE A 1 254 ? -18.972 -3.626 20.136 1.00 96.81 254 ILE A CA 1
ATOM 1974 C C . ILE A 1 254 ? -18.349 -2.407 19.452 1.00 96.81 254 ILE A C 1
ATOM 1976 O O . ILE A 1 254 ? -17.133 -2.324 19.258 1.00 96.81 254 ILE A O 1
ATOM 1980 N N . SER A 1 255 ? -19.195 -1.421 19.170 1.00 97.19 255 SER A N 1
ATOM 1981 C CA . SER A 1 255 ? -18.816 -0.108 18.652 1.00 97.19 255 SER A CA 1
ATOM 1982 C C . SER A 1 255 ? -19.348 1.022 19.533 1.00 97.19 255 SER A C 1
ATOM 1984 O O . SER A 1 255 ? -20.350 0.881 20.235 1.00 97.19 255 SER A O 1
ATOM 1986 N N . ALA A 1 256 ? -18.662 2.161 19.536 1.00 97.31 256 ALA A N 1
ATOM 1987 C CA . ALA A 1 256 ? -19.037 3.327 20.326 1.00 97.31 256 ALA A CA 1
ATOM 1988 C C . ALA A 1 256 ? -20.407 3.917 19.925 1.00 97.31 256 ALA A C 1
ATOM 1990 O O . ALA A 1 256 ? -20.810 3.921 18.754 1.00 97.31 256 ALA A O 1
ATOM 1991 N N . ASP A 1 257 ? -21.138 4.463 20.903 1.00 96.31 257 ASP A N 1
ATOM 1992 C CA . ASP A 1 257 ? -22.420 5.141 20.665 1.00 96.31 257 ASP A CA 1
ATOM 1993 C C . ASP A 1 257 ? -22.252 6.356 19.738 1.00 96.31 257 ASP A C 1
ATOM 1995 O O . ASP A 1 257 ? -23.031 6.522 18.793 1.00 96.31 257 ASP A O 1
ATOM 1999 N N . LYS A 1 258 ? -21.171 7.118 19.934 1.00 95.00 258 LYS A N 1
ATOM 2000 C CA . LYS A 1 258 ? -20.770 8.274 19.124 1.00 95.00 258 LYS A CA 1
ATOM 2001 C C . LYS A 1 258 ? -19.398 8.053 18.475 1.00 95.00 258 LYS A C 1
ATOM 2003 O O . LYS A 1 258 ? -18.709 7.077 18.763 1.00 95.00 258 LYS A O 1
ATOM 2008 N N . VAL A 1 259 ? -19.064 8.934 17.543 1.00 94.75 259 VAL A N 1
ATOM 2009 C CA . VAL A 1 259 ? -17.729 9.072 16.943 1.00 94.75 259 VAL A CA 1
ATOM 2010 C C . VAL A 1 259 ? -16.828 9.880 17.881 1.00 94.75 259 VAL A C 1
ATOM 2012 O O . VAL A 1 259 ? -17.356 10.614 18.712 1.00 94.75 259 VAL A O 1
ATOM 2015 N N . GLY A 1 260 ? -15.506 9.743 17.751 1.00 93.12 260 GLY A N 1
ATOM 2016 C CA . GLY A 1 260 ? -14.536 10.566 18.490 1.00 93.12 260 GLY A CA 1
ATOM 2017 C C . GLY A 1 260 ? -13.475 9.775 19.256 1.00 93.12 260 GLY A C 1
ATOM 2018 O O . GLY A 1 260 ? -13.652 8.593 19.575 1.00 93.12 260 GLY A O 1
ATOM 2019 N N . GLU A 1 261 ? -12.341 10.427 19.520 1.00 93.06 261 GLU A N 1
ATOM 2020 C CA . GLU A 1 261 ? -11.206 9.830 20.234 1.00 93.06 261 GLU A CA 1
ATOM 2021 C C . GLU A 1 261 ? -11.505 9.572 21.714 1.00 93.06 261 GLU A C 1
ATOM 2023 O O . GLU A 1 261 ? -10.889 8.699 22.323 1.00 93.06 261 GLU A O 1
ATOM 2028 N N . GLU A 1 262 ? -12.491 10.253 22.301 1.00 93.56 262 GLU A N 1
ATOM 2029 C CA . GLU A 1 262 ? -12.895 10.048 23.691 1.00 93.56 262 GLU A CA 1
ATOM 2030 C C . GLU A 1 262 ? -13.476 8.646 23.945 1.00 93.56 262 GLU A C 1
ATOM 2032 O O . GLU A 1 262 ? -13.538 8.207 25.096 1.00 93.56 262 GLU A O 1
ATOM 2037 N N . TYR A 1 263 ? -13.854 7.915 22.891 1.00 94.50 263 TYR A N 1
ATOM 2038 C CA . TYR A 1 263 ? -14.259 6.508 22.955 1.00 94.50 263 TYR A CA 1
ATOM 2039 C C . TYR A 1 263 ? -13.098 5.522 22.732 1.00 94.50 263 TYR A C 1
ATOM 2041 O O . TYR A 1 263 ? -13.300 4.313 22.831 1.00 94.50 263 TYR A O 1
ATOM 2049 N N . ASN A 1 264 ? -11.871 5.991 22.494 1.00 95.31 264 ASN A N 1
ATOM 2050 C CA . ASN A 1 264 ? -10.696 5.133 22.618 1.00 95.31 264 ASN A CA 1
ATOM 2051 C C . ASN A 1 264 ? -10.417 4.923 24.113 1.00 95.31 264 ASN A C 1
ATOM 2053 O O . ASN A 1 264 ? -10.127 5.867 24.850 1.00 95.31 264 ASN A O 1
ATOM 2057 N N . VAL A 1 265 ? -10.551 3.686 24.587 1.00 94.19 265 VAL A N 1
ATOM 2058 C CA . VAL A 1 265 ? -10.364 3.328 26.002 1.00 94.19 265 VAL A CA 1
ATOM 2059 C C . VAL A 1 265 ? -9.507 2.078 26.124 1.00 94.19 265 VAL A C 1
ATOM 2061 O O . VAL A 1 265 ? -9.533 1.210 25.255 1.00 94.19 265 VAL A O 1
ATOM 2064 N N . GLY A 1 266 ? -8.747 1.980 27.214 1.00 93.88 266 GLY A N 1
ATOM 2065 C CA . GLY A 1 266 ? -7.977 0.779 27.536 1.00 93.88 266 GLY A CA 1
ATOM 2066 C C . GLY A 1 266 ? -8.859 -0.425 27.883 1.00 93.88 266 GLY A C 1
ATOM 2067 O O . GLY A 1 266 ? -10.081 -0.401 27.735 1.00 93.88 266 GLY A O 1
ATOM 2068 N N . SER A 1 267 ? -8.231 -1.480 28.396 1.00 93.94 267 SER A N 1
ATOM 2069 C CA . SER A 1 267 ? -8.927 -2.628 28.980 1.00 93.94 267 SER A CA 1
ATOM 2070 C C . SER A 1 267 ? -9.852 -2.168 30.118 1.00 93.94 267 SER A C 1
ATOM 2072 O O . SER A 1 267 ? -9.429 -1.418 30.999 1.00 93.94 267 SER A O 1
ATOM 2074 N N . ILE A 1 268 ? -11.109 -2.619 30.123 1.00 94.00 268 ILE A N 1
ATOM 2075 C CA . ILE A 1 268 ? -12.120 -2.212 31.114 1.00 94.00 268 ILE A CA 1
ATOM 2076 C C . ILE A 1 268 ? -12.638 -3.446 31.864 1.00 94.00 268 ILE A C 1
ATOM 2078 O O . ILE A 1 268 ? -13.149 -4.376 31.230 1.00 94.00 268 ILE A O 1
ATOM 2082 N N . PRO A 1 269 ? -12.568 -3.459 33.212 1.00 92.62 269 PRO A N 1
ATOM 2083 C CA . PRO A 1 269 ? -12.827 -4.658 34.005 1.00 92.62 269 PRO A CA 1
ATOM 2084 C C . PRO A 1 269 ? -14.310 -5.013 34.137 1.00 92.62 269 PRO A C 1
ATOM 2086 O O . PRO A 1 269 ? -14.619 -6.170 34.404 1.00 92.62 269 PRO A O 1
ATOM 2089 N N . LYS A 1 270 ? -15.239 -4.053 33.997 1.00 93.31 270 LYS A N 1
ATOM 2090 C CA . LYS A 1 270 ? -16.682 -4.334 34.068 1.00 93.31 270 LYS A CA 1
ATOM 2091 C C . LYS A 1 270 ? -17.519 -3.289 33.317 1.00 93.31 270 LYS A C 1
ATOM 2093 O O . LYS A 1 270 ? -17.648 -2.154 33.768 1.00 93.31 270 LYS A O 1
ATOM 2098 N N . PHE A 1 271 ? -18.139 -3.694 32.212 1.00 95.44 271 PHE A N 1
ATOM 2099 C CA . PHE A 1 271 ? -19.219 -2.967 31.539 1.00 95.44 271 PHE A CA 1
ATOM 2100 C C . PHE A 1 271 ? -20.564 -3.399 32.128 1.00 95.44 271 PHE A C 1
ATOM 2102 O O . PHE A 1 271 ? -20.809 -4.599 32.277 1.00 95.44 271 PHE A O 1
ATOM 2109 N N . ARG A 1 272 ? -21.456 -2.450 32.419 1.00 95.31 272 ARG A N 1
ATOM 2110 C CA . ARG A 1 272 ? -22.856 -2.734 32.792 1.00 95.31 272 ARG A CA 1
ATOM 2111 C C . ARG A 1 272 ? -23.773 -2.666 31.579 1.00 95.31 272 ARG A C 1
ATOM 2113 O O . ARG A 1 272 ? -23.462 -1.980 30.612 1.00 95.31 272 ARG A O 1
ATOM 2120 N N . ILE A 1 273 ? -24.925 -3.328 31.655 1.00 95.31 273 ILE A N 1
ATOM 2121 C CA . ILE A 1 273 ? -26.000 -3.231 30.659 1.00 95.31 273 ILE A CA 1
ATOM 2122 C C . ILE A 1 273 ? -27.113 -2.357 31.260 1.00 95.31 273 ILE A C 1
ATOM 2124 O O . ILE A 1 273 ? -27.891 -2.863 32.072 1.00 95.31 273 ILE A O 1
ATOM 2128 N N . PRO A 1 274 ? -27.242 -1.061 30.895 1.00 94.56 274 PRO A N 1
ATOM 2129 C CA . PRO A 1 274 ? -28.245 -0.172 31.494 1.00 94.56 274 PRO A CA 1
ATOM 2130 C C . PRO A 1 274 ? -29.685 -0.665 31.310 1.00 94.56 274 PRO A C 1
ATOM 2132 O O . PRO A 1 274 ? -30.534 -0.428 32.158 1.00 94.56 274 PRO A O 1
ATOM 2135 N N . GLY A 1 275 ? -29.956 -1.427 30.243 1.00 92.25 275 GLY A N 1
ATOM 2136 C CA . GLY A 1 275 ? -31.266 -2.040 29.997 1.00 92.25 275 GLY A CA 1
ATOM 2137 C C . GLY A 1 275 ? -31.698 -3.103 31.019 1.00 92.25 275 GLY A C 1
ATOM 2138 O O . GLY A 1 275 ? -32.849 -3.524 30.979 1.00 92.25 275 GLY A O 1
ATOM 2139 N N . PHE A 1 276 ? -30.813 -3.539 31.924 1.00 92.50 276 PHE A N 1
ATOM 2140 C CA . PHE A 1 276 ? -31.150 -4.445 33.031 1.00 92.50 276 PHE A CA 1
ATOM 2141 C C . PHE A 1 276 ? -31.286 -3.732 34.385 1.00 92.50 276 PHE A C 1
ATOM 2143 O O . PHE A 1 276 ? -31.603 -4.391 35.379 1.00 92.50 276 PHE A O 1
ATOM 2150 N N . GLN A 1 277 ? -31.064 -2.415 34.448 1.00 91.50 277 GLN A N 1
ATOM 2151 C CA . GLN A 1 277 ? -31.163 -1.627 35.677 1.00 91.50 277 GLN A CA 1
ATOM 2152 C C . GLN A 1 277 ? -32.549 -1.786 36.329 1.00 91.50 277 GLN A C 1
ATOM 2154 O O . GLN A 1 277 ? -33.572 -1.793 35.650 1.00 91.50 277 GLN A O 1
ATOM 2159 N N . GLY A 1 278 ? -32.576 -1.949 37.655 1.00 89.44 278 GLY A N 1
ATOM 2160 C CA . GLY A 1 278 ? -33.800 -2.258 38.408 1.00 89.44 278 GLY A CA 1
ATOM 2161 C C . GLY A 1 278 ? -34.167 -3.748 38.461 1.00 89.44 278 GLY A C 1
ATOM 2162 O O . GLY A 1 278 ? -35.098 -4.110 39.173 1.00 89.44 278 GLY A O 1
ATOM 2163 N N . SER A 1 279 ? -33.424 -4.626 37.777 1.00 91.06 279 SER A N 1
ATOM 2164 C CA . SER A 1 279 ? -33.559 -6.084 37.899 1.00 91.06 279 SER A CA 1
ATOM 2165 C C . SER A 1 279 ? -32.296 -6.724 38.498 1.00 91.06 279 SER A C 1
ATOM 2167 O O . SER A 1 279 ? -31.200 -6.186 38.313 1.00 91.06 279 SER A O 1
ATOM 2169 N N . PRO A 1 280 ? -32.391 -7.912 39.133 1.00 89.94 280 PRO A N 1
ATOM 2170 C CA . PRO A 1 280 ? -31.218 -8.638 39.633 1.00 89.94 280 PRO A CA 1
ATOM 2171 C C . PRO A 1 280 ? -30.165 -8.934 38.555 1.00 89.94 280 PRO A C 1
ATOM 2173 O O . PRO A 1 280 ? -28.983 -9.041 38.868 1.00 89.94 280 PRO A O 1
ATOM 2176 N N . LYS A 1 281 ? -30.573 -9.001 37.276 1.00 88.44 281 LYS A N 1
ATOM 2177 C CA . LYS A 1 281 ? -29.679 -9.212 36.127 1.00 88.44 281 LYS A CA 1
ATOM 2178 C C . LYS A 1 281 ? -28.590 -8.137 36.007 1.00 88.44 281 LYS A C 1
ATOM 2180 O O . LYS A 1 281 ? -27.544 -8.424 35.437 1.00 88.44 281 LYS A O 1
ATOM 2185 N N . TYR A 1 282 ? -28.798 -6.930 36.541 1.00 91.81 282 TYR A N 1
ATOM 2186 C CA . TYR A 1 282 ? -27.864 -5.807 36.389 1.00 91.81 282 TYR A CA 1
ATOM 2187 C C . TYR A 1 282 ? -26.465 -6.054 36.980 1.00 91.81 282 TYR A C 1
ATOM 2189 O O . TYR A 1 282 ? -25.478 -5.561 36.439 1.00 91.81 282 TYR A O 1
ATOM 2197 N N . GLU A 1 283 ? -26.357 -6.821 38.070 1.00 88.19 283 GLU A N 1
ATOM 2198 C CA . GLU A 1 283 ? -25.063 -7.062 38.728 1.00 88.19 283 GLU A CA 1
ATOM 2199 C C . GLU A 1 283 ? -24.305 -8.280 38.185 1.00 88.19 283 GLU A C 1
ATOM 2201 O O . GLU A 1 283 ? -23.068 -8.283 38.176 1.00 88.19 283 GLU A O 1
ATOM 2206 N N . VAL A 1 284 ? -25.050 -9.277 37.696 1.00 89.88 284 VAL A N 1
ATOM 2207 C CA . VAL A 1 284 ? -24.569 -10.608 37.273 1.00 89.88 284 VAL A CA 1
ATOM 2208 C C . VAL A 1 284 ? -24.464 -10.789 35.752 1.00 89.88 284 VAL A C 1
ATOM 2210 O O . VAL A 1 284 ? -23.888 -11.771 35.291 1.00 89.88 284 VAL A O 1
ATOM 2213 N N . PHE A 1 285 ? -24.994 -9.853 34.958 1.00 91.94 285 PHE A N 1
ATOM 2214 C CA . PHE A 1 285 ? -24.672 -9.725 33.535 1.00 91.94 285 PHE A CA 1
ATOM 2215 C C . PHE A 1 285 ? -23.741 -8.538 33.325 1.00 91.94 285 PHE A C 1
ATOM 2217 O O . PHE A 1 285 ? -24.110 -7.385 33.561 1.00 91.94 285 PHE A O 1
ATOM 2224 N N . TYR A 1 286 ? -22.535 -8.814 32.843 1.00 93.75 286 TYR A N 1
ATOM 2225 C CA . TYR A 1 286 ? -21.525 -7.789 32.617 1.00 93.75 286 TYR A CA 1
ATOM 2226 C C . TYR A 1 286 ? -20.574 -8.166 31.482 1.00 93.75 286 TYR A C 1
ATOM 2228 O O . TYR A 1 286 ? -20.370 -9.340 31.184 1.00 93.75 286 TYR A O 1
ATOM 2236 N N . GLY A 1 287 ? -19.983 -7.155 30.847 1.00 94.31 287 GLY A N 1
ATOM 2237 C CA . GLY A 1 287 ? -18.881 -7.334 29.899 1.00 94.31 287 GLY A CA 1
ATOM 2238 C C . GLY A 1 287 ? -17.526 -7.108 30.565 1.00 94.31 287 GLY A C 1
ATOM 2239 O O . GLY A 1 287 ? -17.425 -6.270 31.456 1.00 94.31 287 GLY A O 1
ATOM 2240 N N . ILE A 1 288 ? -16.482 -7.790 30.107 1.00 95.56 288 ILE A N 1
ATOM 2241 C CA . ILE A 1 288 ? -15.075 -7.456 30.382 1.00 95.56 288 ILE A CA 1
ATOM 2242 C C . ILE A 1 288 ? -14.391 -7.188 29.041 1.00 95.56 288 ILE A C 1
ATOM 2244 O O . ILE A 1 288 ? -14.580 -7.966 28.107 1.00 95.56 288 ILE A O 1
ATOM 2248 N N . SER A 1 289 ? -13.579 -6.133 28.932 1.00 95.56 289 SER A N 1
ATOM 2249 C CA . SER A 1 289 ? -12.661 -5.972 27.796 1.00 95.56 289 SER A CA 1
ATOM 2250 C C . SER A 1 289 ? -11.222 -6.163 28.246 1.00 95.56 289 SER A C 1
ATOM 2252 O O . SER A 1 289 ? -10.728 -5.424 29.097 1.00 95.56 289 SER A O 1
ATOM 2254 N N . THR A 1 290 ? -10.556 -7.164 27.677 1.00 92.88 290 THR A N 1
ATOM 2255 C CA . THR A 1 290 ? -9.118 -7.404 27.845 1.00 92.88 290 THR A CA 1
ATOM 2256 C C . THR A 1 290 ? -8.295 -6.566 26.866 1.00 92.88 290 THR A C 1
ATOM 2258 O O . THR A 1 290 ? -7.245 -6.051 27.240 1.00 92.88 290 THR A O 1
ATOM 2261 N N . SER A 1 291 ? -8.783 -6.380 25.639 1.00 93.25 291 SER A N 1
ATOM 2262 C CA . SER A 1 291 ? -8.206 -5.489 24.625 1.00 93.25 291 SER A CA 1
ATOM 2263 C C . SER A 1 291 ? -8.689 -4.037 24.795 1.00 93.25 291 SER A C 1
ATOM 2265 O O . SER A 1 291 ? -9.745 -3.815 25.380 1.00 93.25 291 SER A O 1
ATOM 2267 N N . PRO A 1 292 ? -7.961 -3.031 24.283 1.00 94.12 292 PRO A N 1
ATOM 2268 C CA . PRO A 1 292 ? -8.481 -1.669 24.189 1.00 94.12 292 PRO A CA 1
ATOM 2269 C C . PRO A 1 292 ? -9.582 -1.549 23.119 1.00 94.12 292 PRO A C 1
ATOM 2271 O O . PRO A 1 292 ? -9.593 -2.294 22.137 1.00 94.12 292 PRO A O 1
ATOM 2274 N N . MET A 1 293 ? -10.471 -0.569 23.284 1.00 94.12 293 MET A N 1
ATOM 2275 C CA . MET A 1 293 ? -11.321 -0.049 22.207 1.00 94.12 293 MET A CA 1
ATOM 2276 C C . MET A 1 293 ? -10.522 1.005 21.438 1.00 94.12 293 MET A C 1
ATOM 2278 O O . MET A 1 293 ? -9.982 1.927 22.054 1.00 94.12 293 MET A O 1
ATOM 2282 N N . THR A 1 294 ? -10.441 0.889 20.115 1.00 95.06 294 THR A N 1
ATOM 2283 C CA . THR A 1 294 ? -9.594 1.754 19.275 1.00 95.06 294 THR A CA 1
ATOM 2284 C C . THR A 1 294 ? -10.287 2.157 17.973 1.00 95.06 294 THR A C 1
ATOM 2286 O O . THR A 1 294 ? -11.326 1.608 17.601 1.00 95.06 294 THR A O 1
ATOM 2289 N N . GLY A 1 295 ? -9.720 3.139 17.269 1.00 90.06 295 GLY A N 1
ATOM 2290 C CA . GLY A 1 295 ? -10.212 3.604 15.968 1.00 90.06 295 GLY A CA 1
ATOM 2291 C C . GLY A 1 295 ? -11.317 4.662 16.033 1.00 90.06 295 GLY A C 1
ATOM 2292 O O . GLY A 1 295 ? -11.836 5.045 14.989 1.00 90.06 295 GLY A O 1
ATOM 2293 N N . GLY A 1 296 ? -11.673 5.158 17.220 1.00 92.81 296 GLY A N 1
ATOM 2294 C CA . GLY A 1 296 ? -12.492 6.359 17.369 1.00 92.81 296 GLY A CA 1
ATOM 2295 C C . GLY A 1 296 ? -11.691 7.587 16.956 1.00 92.81 296 GLY A C 1
ATOM 2296 O O . GLY A 1 296 ? -10.557 7.745 17.401 1.00 92.81 296 GLY A O 1
ATOM 2297 N N . PHE A 1 297 ? -12.245 8.418 16.076 1.00 92.19 297 PHE A N 1
ATOM 2298 C CA . PHE A 1 297 ? -11.588 9.618 15.556 1.00 92.19 297 PHE A CA 1
ATOM 2299 C C . PHE A 1 297 ? -12.634 10.583 14.990 1.00 92.19 297 PHE A C 1
ATOM 2301 O O . PHE A 1 297 ? -13.600 10.124 14.384 1.00 92.19 297 PHE A O 1
ATOM 2308 N N . VAL A 1 298 ? -12.449 11.891 15.162 1.00 92.69 298 VAL A N 1
ATOM 2309 C CA . VAL A 1 298 ? -13.240 12.943 14.498 1.00 92.69 298 VAL A CA 1
ATOM 2310 C C . VAL A 1 298 ? -12.298 14.088 14.162 1.00 92.69 298 VAL A C 1
ATOM 2312 O O . VAL A 1 298 ? -11.721 14.689 15.066 1.00 92.69 298 VAL A O 1
ATOM 2315 N N . GLY A 1 299 ? -12.156 14.402 12.879 1.00 89.50 299 GLY A N 1
ATOM 2316 C CA . GLY A 1 299 ? -11.310 15.497 12.417 1.00 89.50 299 GLY A CA 1
ATOM 2317 C C . GLY A 1 299 ? -10.890 15.333 10.963 1.00 89.50 299 GLY A C 1
ATOM 2318 O O . GLY A 1 299 ? -11.299 14.393 10.283 1.00 89.50 299 GLY A O 1
ATOM 2319 N N . GLU A 1 300 ? -10.042 16.242 10.496 1.00 89.62 300 GLU A N 1
ATOM 2320 C CA . GLU A 1 300 ? -9.382 16.102 9.200 1.00 89.62 300 GLU A CA 1
ATOM 2321 C C . GLU A 1 300 ? -8.184 15.154 9.322 1.00 89.62 300 GLU A C 1
ATOM 2323 O O . GLU A 1 300 ? -7.301 15.353 10.159 1.00 89.62 300 GLU A O 1
ATOM 2328 N N . VAL A 1 301 ? -8.142 14.134 8.469 1.00 88.38 301 VAL A N 1
ATOM 2329 C CA . VAL A 1 301 ? -6.939 13.334 8.213 1.00 88.38 301 VAL A CA 1
ATOM 2330 C C . VAL A 1 301 ? -6.378 13.703 6.849 1.00 88.38 301 VAL A C 1
ATOM 2332 O O . VAL A 1 301 ? -7.119 14.085 5.944 1.00 88.38 301 VAL A O 1
ATOM 2335 N N . LYS A 1 302 ? -5.064 13.562 6.676 1.00 90.25 302 LYS A N 1
ATOM 2336 C CA . LYS A 1 302 ? -4.481 13.576 5.335 1.00 90.25 302 LYS A CA 1
ATOM 2337 C C . LYS A 1 302 ? -4.875 12.307 4.589 1.00 90.25 302 LYS A C 1
ATOM 2339 O O . LYS A 1 302 ? -4.898 11.232 5.186 1.00 90.25 302 LYS A O 1
ATOM 2344 N N . VAL A 1 303 ? -5.135 12.437 3.292 1.00 91.06 303 VAL A N 1
ATOM 2345 C CA . VAL A 1 303 ? -5.455 11.325 2.387 1.00 91.06 303 VAL A CA 1
ATOM 2346 C C . VAL A 1 303 ? -4.763 11.580 1.047 1.00 91.06 303 VAL A C 1
ATOM 2348 O O . VAL A 1 303 ? -4.771 12.722 0.576 1.00 91.06 303 VAL A O 1
ATOM 2351 N N . PRO A 1 304 ? -4.137 10.569 0.421 1.00 92.69 304 PRO A N 1
ATOM 2352 C CA . PRO A 1 304 ? -3.568 10.732 -0.910 1.00 92.69 304 PRO A CA 1
ATOM 2353 C C . PRO A 1 304 ? -4.640 11.100 -1.937 1.00 92.69 304 PRO A C 1
ATOM 2355 O O . PRO A 1 304 ? -5.668 10.427 -2.046 1.00 92.69 304 PRO A O 1
ATOM 2358 N N . THR A 1 305 ? -4.381 12.144 -2.722 1.00 92.94 305 THR A N 1
ATOM 2359 C CA . THR A 1 305 ? -5.203 12.450 -3.898 1.00 92.94 305 THR A CA 1
ATOM 2360 C C . THR A 1 305 ? -4.913 11.455 -5.025 1.00 92.94 305 THR A C 1
ATOM 2362 O O . THR A 1 305 ? -3.865 10.808 -5.045 1.00 92.94 305 THR A O 1
ATOM 2365 N N . GLU A 1 306 ? -5.811 11.349 -6.007 1.00 93.06 306 GLU A N 1
ATOM 2366 C CA . GLU A 1 306 ? -5.550 10.533 -7.203 1.00 93.06 306 GLU A CA 1
ATOM 2367 C C . GLU A 1 306 ? -4.292 11.021 -7.959 1.00 93.06 306 GLU A C 1
ATOM 2369 O O . GLU A 1 306 ? -3.514 10.204 -8.447 1.00 93.06 306 GLU A O 1
ATOM 2374 N N . ASP A 1 307 ? -4.011 12.331 -7.955 1.00 94.31 307 ASP A N 1
ATOM 2375 C CA . ASP A 1 307 ? -2.777 12.916 -8.500 1.00 94.31 307 ASP A CA 1
ATOM 2376 C C . ASP A 1 307 ? -1.515 12.463 -7.745 1.00 94.31 307 ASP A C 1
ATOM 2378 O O . ASP A 1 307 ? -0.488 12.186 -8.373 1.00 94.31 307 ASP A O 1
ATOM 2382 N N . ASP A 1 308 ? -1.569 12.393 -6.409 1.00 93.69 308 ASP A N 1
ATOM 2383 C CA . ASP A 1 308 ? -0.461 11.882 -5.588 1.00 93.69 308 ASP A CA 1
ATOM 2384 C C . ASP A 1 308 ? -0.218 10.399 -5.895 1.00 93.69 308 ASP A C 1
ATOM 2386 O O . ASP A 1 308 ? 0.925 9.974 -6.066 1.00 93.69 308 ASP A O 1
ATOM 2390 N N . ILE A 1 309 ? -1.295 9.618 -6.030 1.00 93.62 309 ILE A N 1
ATOM 2391 C CA . ILE A 1 309 ? -1.256 8.187 -6.357 1.00 93.62 309 ILE A CA 1
ATOM 2392 C C . ILE A 1 309 ? -0.663 7.950 -7.753 1.00 93.62 309 ILE A C 1
ATOM 2394 O O . ILE A 1 309 ? 0.159 7.047 -7.915 1.00 93.62 309 ILE A O 1
ATOM 2398 N N . VAL A 1 310 ? -1.046 8.738 -8.762 1.00 95.44 310 VAL A N 1
ATOM 2399 C CA . VAL A 1 310 ? -0.490 8.628 -10.123 1.00 95.44 310 VAL A CA 1
ATOM 2400 C C . VAL A 1 310 ? 1.011 8.923 -10.115 1.00 95.44 310 VAL A C 1
ATOM 2402 O O . VAL A 1 310 ? 1.790 8.090 -10.581 1.00 95.44 310 VAL A O 1
ATOM 2405 N N . LYS A 1 311 ? 1.438 10.033 -9.500 1.00 95.06 311 LYS A N 1
ATOM 2406 C CA . LYS A 1 311 ? 2.863 10.400 -9.393 1.00 95.06 311 LYS A CA 1
ATOM 2407 C C . LYS A 1 311 ? 3.671 9.357 -8.616 1.00 95.06 311 LYS A C 1
ATOM 2409 O O . LYS A 1 311 ? 4.771 9.003 -9.034 1.00 95.06 311 LYS A O 1
ATOM 2414 N N . ALA A 1 312 ? 3.117 8.831 -7.522 1.00 94.75 312 ALA A N 1
ATOM 2415 C CA . ALA A 1 312 ? 3.727 7.762 -6.737 1.00 94.75 312 ALA A CA 1
ATOM 2416 C C . ALA A 1 312 ? 3.935 6.488 -7.573 1.00 94.75 312 ALA A C 1
ATOM 2418 O O . ALA A 1 312 ? 5.027 5.923 -7.566 1.00 94.75 312 ALA A O 1
ATOM 2419 N N . LYS A 1 313 ? 2.929 6.060 -8.350 1.00 94.25 313 LYS A N 1
ATOM 2420 C CA . LYS A 1 313 ? 3.042 4.903 -9.259 1.00 94.25 313 LYS A CA 1
ATOM 2421 C C . LYS A 1 313 ? 4.108 5.116 -10.333 1.00 94.25 313 LYS A C 1
ATOM 2423 O O . LYS A 1 313 ? 4.868 4.192 -10.616 1.00 94.25 313 LYS A O 1
ATOM 2428 N N . GLU A 1 314 ? 4.159 6.297 -10.944 1.00 95.06 314 GLU A N 1
ATOM 2429 C CA . GLU A 1 314 ? 5.129 6.620 -11.998 1.00 95.06 314 GLU A CA 1
ATOM 2430 C C . GLU A 1 314 ? 6.569 6.635 -11.464 1.00 95.06 314 GLU A C 1
ATOM 2432 O O . GLU A 1 314 ? 7.434 5.957 -12.028 1.00 95.06 314 GLU A O 1
ATOM 2437 N N . ASP A 1 315 ? 6.825 7.310 -10.337 1.00 95.50 315 ASP A N 1
ATOM 2438 C CA . ASP A 1 315 ? 8.139 7.297 -9.682 1.00 95.50 315 ASP A CA 1
ATOM 2439 C C . ASP A 1 315 ? 8.535 5.890 -9.210 1.00 95.50 315 ASP A C 1
ATOM 2441 O O . ASP A 1 315 ? 9.680 5.476 -9.411 1.00 95.50 315 ASP A O 1
ATOM 2445 N N . LEU A 1 316 ? 7.608 5.131 -8.612 1.00 95.44 316 LEU A N 1
ATOM 2446 C CA . LEU A 1 316 ? 7.883 3.782 -8.116 1.00 95.44 316 LEU A CA 1
ATOM 2447 C C . LEU A 1 316 ? 8.242 2.829 -9.260 1.00 95.44 316 LEU A C 1
ATOM 2449 O O . LEU A 1 316 ? 9.218 2.087 -9.144 1.00 95.44 316 LEU A O 1
ATOM 2453 N N . ARG A 1 317 ? 7.501 2.876 -10.376 1.00 94.75 317 ARG A N 1
ATOM 2454 C CA . ARG A 1 317 ? 7.776 2.069 -11.577 1.00 94.75 317 ARG A CA 1
ATOM 2455 C C . ARG A 1 317 ? 9.107 2.452 -12.212 1.00 94.75 317 ARG A C 1
ATOM 2457 O O . ARG A 1 317 ? 9.933 1.568 -12.409 1.00 94.75 317 ARG A O 1
ATOM 2464 N N . SER A 1 318 ? 9.356 3.744 -12.431 1.00 95.06 318 SER A N 1
ATOM 2465 C CA . SER A 1 318 ? 10.631 4.253 -12.961 1.00 95.06 318 SER A CA 1
ATOM 2466 C C . SER A 1 318 ? 11.822 3.856 -12.075 1.00 95.06 318 SER A C 1
ATOM 2468 O O . SER A 1 318 ? 12.845 3.363 -12.555 1.00 95.06 318 SER A O 1
ATOM 2470 N N . SER A 1 319 ? 11.664 3.968 -10.752 1.00 95.19 319 SER A N 1
ATOM 2471 C CA . SER A 1 319 ? 12.680 3.569 -9.771 1.00 95.19 319 SER A CA 1
ATOM 2472 C C . SER A 1 319 ? 12.932 2.061 -9.755 1.00 95.19 319 SER A C 1
ATOM 2474 O O . SER A 1 319 ? 14.080 1.631 -9.630 1.00 95.19 319 SER A O 1
ATOM 2476 N N . LEU A 1 320 ? 11.878 1.249 -9.866 1.00 95.38 320 LEU A N 1
ATOM 2477 C CA . LEU A 1 320 ? 11.987 -0.207 -9.900 1.00 95.38 320 LEU A CA 1
ATOM 2478 C C . LEU A 1 320 ? 12.633 -0.681 -11.208 1.00 95.38 320 LEU A C 1
ATOM 2480 O O . LEU A 1 320 ? 13.555 -1.493 -11.164 1.00 95.38 320 LEU A O 1
ATOM 2484 N N . GLU A 1 321 ? 12.213 -0.132 -12.346 1.00 94.00 321 GLU A N 1
ATOM 2485 C CA . GLU A 1 321 ? 12.785 -0.409 -13.664 1.00 94.00 321 GLU A CA 1
ATOM 2486 C C . GLU A 1 321 ? 14.267 -0.011 -13.724 1.00 94.00 321 GLU A C 1
ATOM 2488 O O . GLU A 1 321 ? 15.105 -0.811 -14.139 1.00 94.00 321 GLU A O 1
ATOM 2493 N N . GLY A 1 322 ? 14.627 1.185 -13.244 1.00 93.62 322 GLY A N 1
ATOM 2494 C CA . GLY A 1 322 ? 16.018 1.636 -13.159 1.00 93.62 322 GLY A CA 1
ATOM 2495 C C . GLY A 1 322 ? 16.877 0.758 -12.241 1.00 93.62 322 GLY A C 1
ATOM 2496 O O . GLY A 1 322 ? 18.013 0.414 -12.585 1.00 93.62 322 GLY A O 1
ATOM 2497 N N . ALA A 1 323 ? 16.330 0.323 -11.101 1.00 93.69 323 ALA A N 1
ATOM 2498 C CA . ALA A 1 323 ? 17.013 -0.598 -10.196 1.00 93.69 323 ALA A CA 1
ATOM 2499 C C . ALA A 1 323 ? 17.210 -1.992 -10.816 1.00 93.69 323 ALA A C 1
ATOM 2501 O O . ALA A 1 323 ? 18.289 -2.564 -10.671 1.00 93.69 323 ALA A O 1
ATOM 2502 N N . LEU A 1 324 ? 16.205 -2.529 -11.517 1.00 93.94 324 LEU A N 1
ATOM 2503 C CA . LEU A 1 324 ? 16.291 -3.820 -12.207 1.00 93.94 324 LEU A CA 1
ATOM 2504 C C . LEU A 1 324 ? 17.260 -3.768 -13.390 1.00 93.94 324 LEU A C 1
ATOM 2506 O O . LEU A 1 324 ? 18.123 -4.634 -13.486 1.00 93.94 324 LEU A O 1
ATOM 2510 N N . LYS A 1 325 ? 17.207 -2.722 -14.226 1.00 91.44 325 LYS A N 1
ATOM 2511 C CA . LYS A 1 325 ? 18.188 -2.486 -15.301 1.00 91.44 325 LYS A CA 1
ATOM 2512 C C . LYS A 1 325 ? 19.616 -2.463 -14.765 1.00 91.44 325 LYS A C 1
ATOM 2514 O O . LYS A 1 325 ? 20.488 -3.103 -15.338 1.00 91.44 325 LYS A O 1
ATOM 2519 N N . THR A 1 326 ? 19.845 -1.781 -13.641 1.00 91.25 326 THR A N 1
ATOM 2520 C CA . THR A 1 326 ? 21.164 -1.741 -12.988 1.00 91.25 326 THR A CA 1
ATOM 2521 C C . THR A 1 326 ? 21.619 -3.134 -12.546 1.00 91.25 326 THR A C 1
ATOM 2523 O O . THR A 1 326 ? 22.752 -3.513 -12.819 1.00 91.25 326 THR A O 1
ATOM 2526 N N . ILE A 1 327 ? 20.744 -3.915 -11.902 1.00 91.12 327 ILE A N 1
ATOM 2527 C CA . ILE A 1 327 ? 21.061 -5.281 -11.448 1.00 91.12 327 ILE A CA 1
ATOM 2528 C C . ILE A 1 327 ? 21.369 -6.194 -12.642 1.00 91.12 327 ILE A C 1
ATOM 2530 O O . ILE A 1 327 ? 22.416 -6.836 -12.657 1.00 91.12 327 ILE A O 1
ATOM 2534 N N . ILE A 1 328 ? 20.504 -6.202 -13.661 1.00 90.69 328 ILE A N 1
ATOM 2535 C CA . ILE A 1 328 ? 20.662 -7.039 -14.856 1.00 90.69 328 ILE A CA 1
ATOM 2536 C C . ILE A 1 328 ? 21.942 -6.657 -15.607 1.00 90.69 328 ILE A C 1
ATOM 2538 O O . ILE A 1 328 ? 22.766 -7.524 -15.873 1.00 90.69 328 ILE A O 1
ATOM 2542 N N . PHE A 1 329 ? 22.169 -5.373 -15.904 1.00 88.06 329 PHE A N 1
ATOM 2543 C CA . PHE A 1 329 ? 23.341 -4.944 -16.678 1.00 88.06 329 PHE A CA 1
ATOM 2544 C C . PHE A 1 329 ? 24.674 -5.145 -15.942 1.00 88.06 329 PHE A C 1
ATOM 2546 O O . PHE A 1 329 ? 25.686 -5.355 -16.602 1.00 88.06 329 PHE A O 1
ATOM 2553 N N . LEU A 1 330 ? 24.692 -5.141 -14.603 1.00 89.00 330 LEU A N 1
ATOM 2554 C CA . LEU A 1 330 ? 25.873 -5.536 -13.822 1.00 89.00 330 LEU A CA 1
ATOM 2555 C C . LEU A 1 330 ? 26.120 -7.056 -13.826 1.00 89.00 330 LEU A C 1
ATOM 2557 O O . LEU A 1 330 ? 27.247 -7.483 -13.582 1.00 89.00 330 LEU A O 1
ATOM 2561 N N . GLY A 1 331 ? 25.089 -7.865 -14.086 1.00 86.50 331 GLY A N 1
ATOM 2562 C CA . GLY A 1 331 ? 25.185 -9.323 -14.205 1.00 86.50 331 GLY A CA 1
ATOM 2563 C C . GLY A 1 331 ? 25.536 -9.832 -15.609 1.00 86.50 331 GLY A C 1
ATOM 2564 O O . GLY A 1 331 ? 25.845 -11.014 -15.755 1.00 86.50 331 GLY A O 1
ATOM 2565 N N . ILE A 1 332 ? 25.495 -8.978 -16.639 1.00 88.50 332 ILE A N 1
ATOM 2566 C CA . ILE A 1 332 ? 25.764 -9.379 -18.027 1.00 88.50 332 ILE A CA 1
ATOM 2567 C C . ILE A 1 332 ? 27.283 -9.507 -18.277 1.00 88.50 332 ILE A C 1
ATOM 2569 O O . ILE A 1 332 ? 28.028 -8.557 -18.024 1.00 88.50 332 ILE A O 1
ATOM 2573 N N . PRO A 1 333 ? 27.757 -10.653 -18.809 1.00 87.50 333 PRO A N 1
ATOM 2574 C CA . PRO A 1 333 ? 29.146 -10.839 -19.232 1.00 87.50 333 PRO A CA 1
ATOM 2575 C C . PRO A 1 333 ? 29.621 -9.813 -20.275 1.00 87.50 333 PRO A C 1
ATOM 2577 O O . PRO A 1 333 ? 28.870 -9.405 -21.159 1.00 87.50 333 PRO A O 1
ATOM 2580 N N . THR A 1 334 ? 30.894 -9.414 -20.206 1.00 85.25 334 THR A N 1
ATOM 2581 C CA . THR A 1 334 ? 31.469 -8.344 -21.048 1.00 85.25 334 THR A CA 1
ATOM 2582 C C . THR A 1 334 ? 31.661 -8.712 -22.523 1.00 85.25 334 THR A C 1
ATOM 2584 O O . THR A 1 334 ? 31.954 -7.835 -23.335 1.00 85.25 334 THR A O 1
ATOM 2587 N N . ASP A 1 335 ? 31.503 -9.985 -22.883 1.00 87.81 335 ASP A N 1
ATOM 2588 C CA . ASP A 1 335 ? 31.477 -10.497 -24.255 1.00 87.81 335 ASP A CA 1
ATOM 2589 C C . ASP A 1 335 ? 30.078 -10.428 -24.899 1.00 87.81 335 ASP A C 1
ATOM 2591 O O . ASP A 1 335 ? 29.955 -10.576 -26.117 1.00 87.81 335 ASP A O 1
ATOM 2595 N N . MET A 1 336 ? 29.028 -10.144 -24.120 1.00 85.31 336 MET A N 1
ATOM 2596 C CA . MET A 1 336 ? 27.665 -9.962 -24.619 1.00 85.31 336 MET A CA 1
ATOM 2597 C C . MET A 1 336 ? 27.346 -8.490 -24.901 1.00 85.31 336 MET A C 1
ATOM 2599 O O . MET A 1 336 ? 27.732 -7.583 -24.164 1.00 85.31 336 MET A O 1
ATOM 2603 N N . LYS A 1 337 ? 26.565 -8.243 -25.961 1.00 85.06 337 LYS A N 1
ATOM 2604 C CA . LYS A 1 337 ? 26.049 -6.911 -26.300 1.00 85.06 337 LYS A CA 1
ATOM 2605 C C . LYS A 1 337 ? 24.542 -6.846 -26.071 1.00 85.06 337 LYS A C 1
ATOM 2607 O O . LYS A 1 337 ? 23.786 -7.558 -26.726 1.00 85.06 337 LYS A O 1
ATOM 2612 N N . VAL A 1 338 ? 24.107 -5.934 -25.204 1.00 84.56 338 VAL A N 1
ATOM 2613 C CA . VAL A 1 338 ? 22.688 -5.580 -25.061 1.00 84.56 338 VAL A CA 1
ATOM 2614 C C . VAL A 1 338 ? 22.252 -4.765 -26.280 1.00 84.56 338 VAL A C 1
ATOM 2616 O O . VAL A 1 338 ? 22.940 -3.826 -26.682 1.00 84.56 338 VAL A O 1
ATOM 2619 N N . LEU A 1 339 ? 21.118 -5.132 -26.878 1.00 82.25 339 LEU A N 1
ATOM 2620 C CA . LEU A 1 339 ? 20.485 -4.355 -27.942 1.00 82.25 339 LEU A CA 1
ATOM 2621 C C . LEU A 1 339 ? 19.479 -3.366 -27.346 1.00 82.25 339 LEU A C 1
ATOM 2623 O O . LEU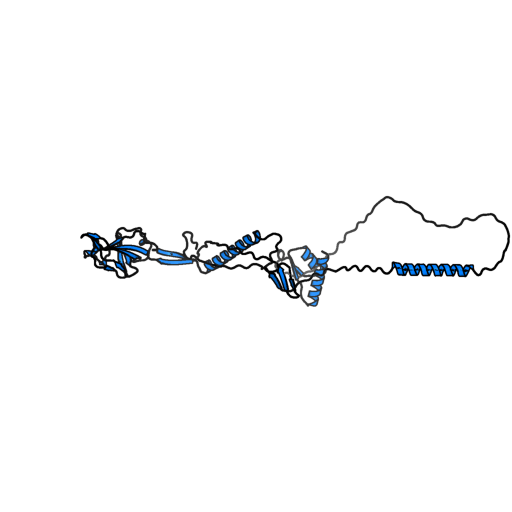 A 1 339 ? 18.764 -3.682 -26.391 1.00 82.25 339 LEU A O 1
ATOM 2627 N N . ASP A 1 340 ? 19.373 -2.185 -27.949 1.00 75.25 340 ASP A N 1
ATOM 2628 C CA . ASP A 1 340 ? 18.344 -1.220 -27.577 1.00 75.25 340 ASP A CA 1
ATOM 2629 C C . ASP A 1 340 ? 16.952 -1.844 -27.751 1.00 75.25 340 ASP A C 1
ATOM 2631 O O . ASP A 1 340 ? 16.650 -2.441 -28.784 1.00 75.25 340 ASP A O 1
ATOM 2635 N N . LYS A 1 341 ? 16.095 -1.680 -26.735 1.00 80.19 341 LYS A N 1
ATOM 2636 C CA . LYS A 1 341 ? 14.751 -2.289 -26.621 1.00 80.19 341 LYS A CA 1
ATOM 2637 C C . LYS A 1 341 ? 14.716 -3.813 -26.398 1.00 80.19 341 LYS A C 1
ATOM 2639 O O . LYS A 1 341 ? 13.622 -4.359 -26.329 1.00 80.19 341 LYS A O 1
ATOM 2644 N N . ALA A 1 342 ? 15.846 -4.501 -26.213 1.00 83.50 342 ALA A N 1
ATOM 2645 C CA . ALA A 1 342 ? 15.867 -5.927 -25.848 1.00 83.50 342 ALA A CA 1
ATOM 2646 C C . ALA A 1 342 ? 15.660 -6.170 -24.335 1.00 83.50 342 ALA A C 1
ATOM 2648 O O . ALA A 1 342 ? 16.356 -6.976 -23.722 1.00 83.50 342 ALA A O 1
ATOM 2649 N N . TYR A 1 343 ? 14.720 -5.447 -23.725 1.00 86.62 343 TYR A N 1
ATOM 2650 C CA . TYR A 1 343 ? 14.290 -5.645 -22.343 1.00 86.62 343 TYR A CA 1
ATOM 2651 C C . TYR A 1 343 ? 12.779 -5.436 -22.237 1.00 86.62 343 TYR A C 1
ATOM 2653 O O . TYR A 1 343 ? 12.209 -4.590 -22.924 1.00 86.62 343 TYR A O 1
ATOM 2661 N N . GLU A 1 344 ? 12.149 -6.180 -21.336 1.00 89.25 344 GLU A N 1
ATOM 2662 C CA . GLU A 1 344 ? 10.738 -6.043 -20.989 1.00 89.25 344 GLU A CA 1
ATOM 2663 C C . GLU A 1 344 ? 10.628 -5.791 -19.482 1.00 89.25 344 GLU A C 1
ATOM 2665 O O . GLU A 1 344 ? 11.371 -6.368 -18.688 1.00 89.25 344 GLU A O 1
ATOM 2670 N N . PHE A 1 345 ? 9.716 -4.906 -19.083 1.00 91.81 345 PHE A N 1
ATOM 2671 C CA . PHE A 1 345 ? 9.422 -4.619 -17.684 1.00 91.81 345 PHE A CA 1
ATOM 2672 C C . PHE A 1 345 ? 7.929 -4.826 -17.438 1.00 91.81 345 PHE A C 1
ATOM 2674 O O . PHE A 1 345 ? 7.092 -4.242 -18.125 1.00 91.81 345 PHE A O 1
ATOM 2681 N N . SER A 1 346 ? 7.597 -5.645 -16.442 1.00 92.19 346 SER A N 1
ATOM 2682 C CA . SER A 1 346 ? 6.222 -5.897 -16.020 1.00 92.19 346 SER A CA 1
ATOM 2683 C C . SER A 1 346 ? 6.104 -5.836 -14.498 1.00 92.19 346 SER A C 1
ATOM 2685 O O . SER A 1 346 ? 7.005 -6.237 -13.761 1.00 92.19 346 SER A O 1
ATOM 2687 N N . VAL A 1 347 ? 4.975 -5.310 -14.020 1.00 93.50 347 VAL A N 1
ATOM 2688 C CA . VAL A 1 347 ? 4.639 -5.248 -12.593 1.00 93.50 347 VAL A CA 1
ATOM 2689 C C . VAL A 1 347 ? 3.682 -6.394 -12.287 1.00 93.50 347 VAL A C 1
ATOM 2691 O O . VAL A 1 347 ? 2.563 -6.421 -12.792 1.00 93.50 347 VAL A O 1
ATOM 2694 N N . THR A 1 348 ? 4.120 -7.347 -11.466 1.00 92.00 348 THR A N 1
ATOM 2695 C CA . THR A 1 348 ? 3.330 -8.539 -11.107 1.00 92.00 348 THR A CA 1
ATOM 2696 C C . THR A 1 348 ? 2.286 -8.263 -10.029 1.00 92.00 348 THR A C 1
ATOM 2698 O O . THR A 1 348 ? 1.218 -8.873 -10.032 1.00 92.00 348 THR A O 1
ATOM 2701 N N . LYS A 1 349 ? 2.587 -7.352 -9.098 1.00 92.38 349 LYS A N 1
ATOM 2702 C CA . LYS A 1 349 ? 1.708 -6.950 -7.998 1.00 92.38 349 LYS A CA 1
ATOM 2703 C C . LYS A 1 349 ? 1.941 -5.481 -7.663 1.00 92.38 349 LYS A C 1
ATOM 2705 O O . LYS A 1 349 ? 3.081 -5.038 -7.579 1.00 92.38 349 LYS A O 1
ATOM 2710 N N . GLU A 1 350 ? 0.858 -4.750 -7.432 1.00 92.44 350 GLU A N 1
ATOM 2711 C CA . GLU A 1 350 ? 0.880 -3.355 -7.001 1.00 92.44 350 GLU A CA 1
ATOM 2712 C C . GLU A 1 350 ? -0.156 -3.185 -5.886 1.00 92.44 350 GLU A C 1
ATOM 2714 O O . GLU A 1 350 ? -1.325 -3.525 -6.064 1.00 92.44 350 GLU A O 1
ATOM 2719 N N . GLU A 1 351 ? 0.277 -2.697 -4.727 1.00 92.88 351 GLU A N 1
ATOM 2720 C CA . GLU A 1 351 ? -0.575 -2.425 -3.568 1.00 92.88 351 GLU A CA 1
ATOM 2721 C C . GLU A 1 351 ? -0.327 -0.992 -3.105 1.00 92.88 351 GLU A C 1
ATOM 2723 O O . GLU A 1 351 ? 0.803 -0.510 -3.128 1.00 92.88 351 GLU A O 1
ATOM 2728 N N . ILE A 1 352 ? -1.399 -0.310 -2.710 1.00 91.06 352 ILE A N 1
ATOM 2729 C CA . ILE A 1 352 ? -1.376 1.084 -2.269 1.00 91.06 352 ILE A CA 1
ATOM 2730 C C . ILE A 1 352 ? -1.962 1.096 -0.869 1.00 91.06 352 ILE A C 1
ATOM 2732 O O . ILE A 1 352 ? -3.128 0.728 -0.695 1.00 91.06 352 ILE A O 1
ATOM 2736 N N . ASN A 1 353 ? -1.181 1.530 0.116 1.00 89.62 353 ASN A N 1
ATOM 2737 C CA . ASN A 1 353 ? -1.775 1.929 1.377 1.00 89.62 353 ASN A CA 1
ATOM 2738 C C . ASN A 1 353 ? -2.445 3.296 1.174 1.00 89.62 353 ASN A C 1
ATOM 2740 O O . ASN A 1 353 ? -1.865 4.184 0.558 1.00 89.62 353 ASN A O 1
ATOM 2744 N N . LYS A 1 354 ? -3.687 3.454 1.638 1.00 84.31 354 LYS A N 1
ATOM 2745 C CA . LYS A 1 354 ? -4.368 4.761 1.672 1.00 84.31 354 LYS A CA 1
ATOM 2746 C C . LYS A 1 354 ? -4.358 5.377 3.073 1.00 84.31 354 LYS A C 1
ATOM 2748 O O . LYS A 1 354 ? -4.743 6.532 3.224 1.00 84.31 354 LYS A O 1
ATOM 2753 N N . GLU A 1 355 ? -3.938 4.619 4.086 1.00 83.88 355 GLU A N 1
ATOM 2754 C CA . GLU A 1 355 ? -3.758 5.126 5.443 1.00 83.88 355 GLU A CA 1
ATOM 2755 C C . GLU A 1 355 ? -2.462 5.930 5.525 1.00 83.88 355 GLU A C 1
ATOM 2757 O O . GLU A 1 355 ? -1.389 5.427 5.196 1.00 83.88 355 GLU A O 1
ATOM 2762 N N . VAL A 1 356 ? -2.577 7.178 5.974 1.00 86.75 356 VAL A N 1
ATOM 2763 C CA . VAL A 1 356 ? -1.451 8.105 6.086 1.00 86.75 356 VAL A CA 1
ATOM 2764 C C . VAL A 1 356 ? -0.798 7.995 7.467 1.00 86.75 356 VAL A C 1
ATOM 2766 O O . VAL A 1 356 ? -1.482 7.977 8.492 1.00 86.75 356 VAL A O 1
ATOM 2769 N N . ASP A 1 357 ? 0.532 7.924 7.492 1.00 85.19 357 ASP A N 1
ATOM 2770 C CA . ASP A 1 357 ? 1.348 7.852 8.702 1.00 85.19 357 ASP A CA 1
ATOM 2771 C C . ASP A 1 357 ? 1.393 9.187 9.478 1.00 85.19 357 ASP A C 1
ATOM 2773 O O . ASP A 1 357 ? 0.930 10.237 9.027 1.00 85.19 357 ASP A O 1
ATOM 2777 N N . ALA A 1 358 ? 2.009 9.170 10.665 1.00 81.81 358 ALA A N 1
ATOM 2778 C CA . ALA A 1 358 ? 2.178 10.370 11.492 1.00 81.81 358 ALA A CA 1
ATOM 2779 C C . ALA A 1 358 ? 3.054 11.468 10.844 1.00 81.81 358 ALA A C 1
ATOM 2781 O O . ALA A 1 358 ? 3.068 12.602 11.324 1.00 81.81 358 ALA A O 1
ATOM 2782 N N . SER A 1 359 ? 3.779 11.150 9.768 1.00 83.44 359 SER A N 1
ATOM 2783 C CA . SER A 1 359 ? 4.608 12.079 8.993 1.00 83.44 359 SER A CA 1
ATOM 2784 C C . SER A 1 359 ? 3.839 12.714 7.825 1.00 83.44 359 SER A C 1
ATOM 2786 O O . SER A 1 359 ? 4.334 13.656 7.203 1.00 83.44 359 SER A O 1
ATOM 2788 N N . GLY A 1 360 ? 2.632 12.229 7.517 1.00 85.00 360 GLY A N 1
ATOM 2789 C CA . GLY A 1 360 ? 1.841 12.668 6.373 1.00 85.00 360 GLY A CA 1
ATOM 2790 C C . GLY A 1 360 ? 2.109 11.897 5.077 1.00 85.00 360 GLY A C 1
ATOM 2791 O O . GLY A 1 360 ? 1.759 12.420 4.016 1.00 85.00 360 GLY A O 1
ATOM 2792 N N . ASN A 1 361 ? 2.707 10.702 5.140 1.00 90.06 361 ASN A N 1
ATOM 2793 C CA . ASN A 1 361 ? 2.976 9.846 3.983 1.00 90.06 361 ASN A CA 1
ATOM 2794 C C . ASN A 1 361 ? 2.058 8.616 3.911 1.00 90.06 361 ASN A C 1
ATOM 2796 O O . ASN A 1 361 ? 1.680 8.073 4.945 1.00 90.06 361 ASN A O 1
ATOM 2800 N N . PHE A 1 362 ? 1.767 8.151 2.697 1.00 90.44 362 PHE A N 1
ATOM 2801 C CA . PHE A 1 362 ? 1.081 6.888 2.390 1.00 90.44 362 PHE A CA 1
ATOM 2802 C C . PHE A 1 362 ? 2.037 5.869 1.742 1.00 90.44 362 PHE A C 1
ATOM 2804 O O . PHE A 1 362 ? 3.080 6.314 1.199 1.00 90.44 362 PHE A O 1
#

pLDDT: mean 79.63, std 19.95, range [27.67, 97.31]

Secondary structure (DSSP, 8-state):
-HHHHHHHHHHHHHHHHTT---EEE-S-HHHHHHHHTTT-EEE-GGG-----------------------------------------------------------HHHHHHHHHHHHHHHHHHHHHHHHS-----------------SEEEEETT-SS-EEETTEEEEE--------------B--EEEEEEE--EEEEEEEE-S-SS-EEE-TT-EEE-TT--EEEESS-EEEPPPEEETTEEEPEEEEEEEEESS-SGGG-B--EEEEE-GGGTTSTHHHHEEEEESSPBB--EEEEEEE--HHHHHHHHHHHHHHHHHHHHHHHHHHS-TT--PPTT------S------SPPTTSB-